Protein AF-A0A508ZXP5-F1 (afdb_monomer_lite)

Organism: Klebsiella pneumoniae (NCBI:txid573)

Sequence (238 aa):
MAPKVAVKFSDVKYKKIYLEEIWFLAESIIRRVKQLDEVANTPENGFLIFSMPEITDLILGILSSSANIKKLTNPGRQAKGESAGAFQFRVDRCDFIKNSFPEIDFSGIMDTKLRNTLEHFDEYLDDFMTTVAKGDFPHAYPMTAFNVGLSDRDVFTPHIYPIRMYESKTKTFYNFDNIVSIESIYEVALAIDRKLKDEKLKSIQQKRLLNPNAPTKSMEDSGCAGGLIIPRTLLCDN

Radius of gyration: 22.21 Å; chains: 1; bounding box: 40×57×64 Å

pLDDT: mean 82.09, std 17.87, range [32.97, 97.94]

Foldseek 3Di:
DPPPPQDALVNFLPLCVLLVLLLVLLVLLQVLVVVLCVQQPQDPDDKDKDQDVSNVVSVVSNLVSLVVNCQQQPLPDQDDVHDPSNSNNSVVRNVVNCVLQVPFDSPQRDDPVVVVCVVPVVVVVVVVVVCVVVVNPDPLAPAEDDSMEMCAQVNDVVGHQYCWYAHNVQRWTDNGPDIHRSVSSNVNSVSSNVSVVVVCVPPFPDPDPPDPPDDDDDDPDDDDPGDDDDPVCSGDPD

Structure (mmCIF, N/CA/C/O backbone):
data_AF-A0A508ZXP5-F1
#
_entry.id   AF-A0A508ZXP5-F1
#
loop_
_atom_site.group_PDB
_atom_site.id
_atom_site.type_symbol
_atom_site.label_atom_id
_atom_site.label_alt_id
_atom_site.label_comp_id
_atom_site.label_asym_id
_atom_site.label_entity_id
_atom_site.label_seq_id
_atom_site.pdbx_PDB_ins_code
_atom_site.Cartn_x
_atom_site.Cartn_y
_atom_site.Cartn_z
_atom_site.occupancy
_atom_site.B_iso_or_equiv
_atom_site.auth_seq_id
_atom_site.auth_comp_id
_atom_site.auth_asym_id
_atom_site.auth_atom_id
_atom_site.pdbx_PDB_model_num
ATOM 1 N N . MET A 1 1 ? 10.299 -19.374 -38.386 1.00 40.34 1 MET A N 1
ATOM 2 C CA . MET A 1 1 ? 9.992 -18.194 -37.546 1.00 40.34 1 MET A CA 1
ATOM 3 C C . MET A 1 1 ? 11.311 -17.552 -37.159 1.00 40.34 1 MET A C 1
ATOM 5 O O . MET A 1 1 ? 12.144 -18.254 -36.603 1.00 40.34 1 MET A O 1
ATOM 9 N N . ALA A 1 2 ? 11.542 -16.282 -37.502 1.00 39.72 2 ALA A N 1
ATOM 10 C CA . ALA A 1 2 ? 12.737 -15.577 -37.039 1.00 39.72 2 ALA A CA 1
ATOM 11 C C . ALA A 1 2 ? 12.709 -15.492 -35.499 1.00 39.72 2 ALA A C 1
ATOM 13 O O . ALA A 1 2 ? 11.633 -15.237 -34.944 1.00 39.72 2 ALA A O 1
ATOM 14 N N . PRO A 1 3 ? 13.830 -15.732 -34.797 1.00 45.59 3 PRO A N 1
ATOM 15 C CA . PRO A 1 3 ? 13.872 -15.571 -33.352 1.00 45.59 3 PRO A CA 1
ATOM 16 C C . PRO A 1 3 ? 13.525 -14.115 -33.026 1.00 45.59 3 PRO A C 1
ATOM 18 O O . PRO A 1 3 ? 14.181 -13.194 -33.510 1.00 45.59 3 PRO A O 1
ATOM 21 N N . LYS A 1 4 ? 12.458 -13.895 -32.246 1.00 59.50 4 LYS A N 1
ATOM 22 C CA . LYS A 1 4 ? 12.147 -12.567 -31.706 1.00 59.50 4 LYS A CA 1
ATOM 23 C C . LYS A 1 4 ? 13.352 -12.136 -30.873 1.00 59.50 4 LYS A C 1
ATOM 25 O O . LYS A 1 4 ? 13.611 -12.731 -29.830 1.00 59.50 4 LYS A O 1
ATOM 30 N N . VAL A 1 5 ? 14.104 -11.153 -31.364 1.00 62.72 5 VAL A N 1
ATOM 31 C CA . VAL A 1 5 ? 15.239 -10.571 -30.644 1.00 62.72 5 VAL A CA 1
ATOM 32 C C . VAL A 1 5 ? 14.728 -10.083 -29.290 1.00 62.72 5 VAL A C 1
ATOM 34 O O . VAL A 1 5 ? 13.748 -9.340 -29.223 1.00 62.72 5 VAL A O 1
ATOM 37 N N . ALA A 1 6 ? 15.349 -10.550 -28.208 1.00 70.06 6 ALA A N 1
ATOM 38 C CA . ALA A 1 6 ? 15.007 -10.104 -26.867 1.00 70.06 6 ALA A CA 1
ATOM 39 C C . ALA A 1 6 ? 15.439 -8.639 -26.706 1.00 70.06 6 ALA A C 1
ATOM 41 O O . ALA A 1 6 ? 16.625 -8.332 -26.801 1.00 70.06 6 ALA A O 1
ATOM 42 N N . VAL A 1 7 ? 14.471 -7.746 -26.490 1.00 79.62 7 VAL A N 1
ATOM 43 C CA . VAL A 1 7 ? 14.717 -6.321 -26.229 1.00 79.62 7 VAL A CA 1
ATOM 44 C C . VAL A 1 7 ? 15.347 -6.179 -24.847 1.00 79.62 7 VAL A C 1
ATOM 46 O O . VAL A 1 7 ? 14.782 -6.676 -23.871 1.00 79.62 7 VAL A O 1
ATOM 49 N N . LYS A 1 8 ? 16.493 -5.499 -24.746 1.00 84.56 8 LYS A N 1
ATOM 50 C CA . LYS A 1 8 ? 17.111 -5.194 -23.451 1.00 84.56 8 LYS A CA 1
ATOM 51 C C . LYS A 1 8 ? 16.584 -3.869 -22.925 1.00 84.56 8 LYS A C 1
ATOM 53 O O . LYS A 1 8 ? 16.305 -2.944 -23.688 1.00 84.56 8 LYS A O 1
ATOM 58 N N . PHE A 1 9 ? 16.511 -3.730 -21.605 1.00 86.88 9 PHE A N 1
ATOM 59 C CA . PHE A 1 9 ? 16.121 -2.458 -21.002 1.00 86.88 9 PHE A CA 1
ATOM 60 C C . PHE A 1 9 ? 17.119 -1.338 -21.329 1.00 86.88 9 PHE A C 1
ATOM 62 O O . PHE A 1 9 ? 16.734 -0.174 -21.421 1.00 86.88 9 PHE A O 1
ATOM 69 N N . SER A 1 10 ? 18.398 -1.672 -21.557 1.00 83.12 10 SER A N 1
ATOM 70 C CA . SER A 1 10 ? 19.425 -0.738 -22.043 1.00 83.12 10 SER A CA 1
ATOM 71 C C . SER A 1 10 ? 18.982 0.037 -23.284 1.00 83.12 10 SER A C 1
ATOM 73 O O . SER A 1 10 ? 19.280 1.227 -23.370 1.00 83.12 10 SER A O 1
ATOM 75 N N . ASP A 1 11 ? 18.214 -0.611 -24.158 1.00 82.81 11 ASP A N 1
ATOM 76 C CA . ASP A 1 11 ? 17.876 -0.142 -25.502 1.00 82.81 11 ASP A CA 1
ATOM 77 C C . ASP A 1 11 ? 16.648 0.786 -25.499 1.00 82.81 11 ASP A C 1
ATOM 79 O O . ASP A 1 11 ? 16.344 1.454 -26.487 1.00 82.81 11 ASP A O 1
ATOM 83 N N . VAL A 1 12 ? 15.937 0.866 -24.369 1.00 82.88 12 VAL A N 1
ATOM 84 C CA . VAL A 1 12 ? 14.782 1.751 -24.197 1.00 82.88 12 VAL A CA 1
ATOM 85 C C . VAL A 1 12 ? 15.260 3.203 -24.173 1.00 82.88 12 VAL A C 1
ATOM 87 O O . VAL A 1 12 ? 15.940 3.622 -23.241 1.00 82.88 12 VAL A O 1
ATOM 90 N N . LYS A 1 13 ? 14.871 4.013 -25.162 1.00 78.56 13 LYS A N 1
ATOM 91 C CA . LYS A 1 13 ? 15.257 5.436 -25.223 1.00 78.56 13 LYS A CA 1
ATOM 92 C C . LYS A 1 13 ? 14.633 6.263 -24.092 1.00 78.56 13 LYS A C 1
ATOM 94 O O . LYS A 1 13 ? 15.302 7.095 -23.486 1.00 78.56 13 LYS A O 1
ATOM 99 N N . TYR A 1 14 ? 13.365 6.004 -23.761 1.00 81.12 14 TYR A N 1
ATOM 100 C CA . TYR A 1 14 ? 12.584 6.843 -22.842 1.00 81.12 14 TYR A CA 1
ATOM 101 C C . TYR A 1 14 ? 12.337 6.215 -21.458 1.00 81.12 14 TYR A C 1
ATOM 103 O O . TYR A 1 14 ? 11.218 6.197 -20.953 1.00 81.12 14 TYR A O 1
ATOM 111 N N . LYS A 1 15 ? 13.393 5.718 -20.798 1.00 83.94 15 LYS A N 1
ATOM 112 C CA . LYS A 1 15 ? 13.305 5.052 -19.473 1.00 83.94 15 LYS A CA 1
ATOM 113 C C . LYS A 1 15 ? 12.735 5.942 -18.370 1.00 83.94 15 LYS A C 1
ATOM 115 O O . LYS A 1 15 ? 12.141 5.437 -17.422 1.00 83.94 15 LYS A O 1
ATOM 120 N N . LYS A 1 16 ? 12.877 7.266 -18.507 1.00 82.69 16 LYS A N 1
ATOM 121 C CA . LYS A 1 16 ? 12.362 8.249 -17.541 1.00 82.69 16 LYS A CA 1
ATOM 122 C C . LYS A 1 16 ? 10.848 8.158 -17.332 1.00 82.69 16 LYS A C 1
ATOM 124 O O . LYS A 1 16 ? 10.384 8.564 -16.275 1.00 82.69 16 LYS A O 1
ATOM 129 N N . ILE A 1 17 ? 10.098 7.560 -18.266 1.00 85.25 17 ILE A N 1
ATOM 130 C CA . ILE A 1 17 ? 8.660 7.305 -18.087 1.00 85.25 17 ILE A CA 1
ATOM 131 C C . ILE A 1 17 ? 8.363 6.492 -16.816 1.00 85.25 17 ILE A C 1
ATOM 133 O O . ILE A 1 17 ? 7.354 6.728 -16.164 1.00 85.25 17 ILE A O 1
ATOM 137 N N . TYR A 1 18 ? 9.263 5.588 -16.413 1.00 90.06 18 TYR A N 1
ATOM 138 C CA . TYR A 1 18 ? 9.094 4.809 -15.186 1.00 90.06 18 TYR A CA 1
ATOM 139 C C . TYR A 1 18 ? 9.279 5.648 -13.917 1.00 90.06 18 TYR A C 1
ATOM 141 O O . TYR A 1 18 ? 8.641 5.364 -12.909 1.00 90.06 18 TYR A O 1
ATOM 149 N N . LEU A 1 19 ? 10.125 6.683 -13.960 1.00 89.69 19 LEU A N 1
ATOM 150 C CA . LEU A 1 19 ? 10.295 7.613 -12.838 1.00 89.69 19 LEU A CA 1
ATOM 151 C C . LEU A 1 19 ? 9.083 8.542 -12.715 1.00 89.69 19 LEU A C 1
ATOM 153 O O . LEU A 1 19 ? 8.620 8.800 -11.609 1.00 89.69 19 LEU A O 1
ATOM 157 N N . GLU A 1 20 ? 8.531 8.985 -13.849 1.00 86.12 20 GLU A N 1
ATOM 158 C CA . GLU A 1 20 ? 7.279 9.750 -13.881 1.00 86.12 20 GLU A CA 1
ATOM 159 C C . GLU A 1 20 ? 6.107 8.945 -13.318 1.00 86.12 20 GLU A C 1
ATOM 161 O O . GLU A 1 20 ? 5.375 9.448 -12.473 1.00 86.12 20 GLU A O 1
ATOM 166 N N . GLU A 1 21 ? 5.958 7.682 -13.723 1.00 91.50 21 GLU A N 1
ATOM 167 C CA . GLU A 1 21 ? 4.909 6.802 -13.197 1.00 91.50 21 GLU A CA 1
ATOM 168 C C . GLU A 1 21 ? 5.011 6.640 -11.675 1.00 91.50 21 GLU A C 1
ATOM 170 O O . GLU A 1 21 ? 4.028 6.798 -10.954 1.00 91.50 21 GLU A O 1
ATOM 175 N N . ILE A 1 22 ? 6.217 6.388 -11.159 1.00 92.31 22 ILE A N 1
ATOM 176 C CA . ILE A 1 22 ? 6.442 6.275 -9.713 1.00 92.31 22 ILE A CA 1
ATOM 177 C C . ILE A 1 22 ? 6.085 7.572 -8.990 1.00 92.31 22 ILE A C 1
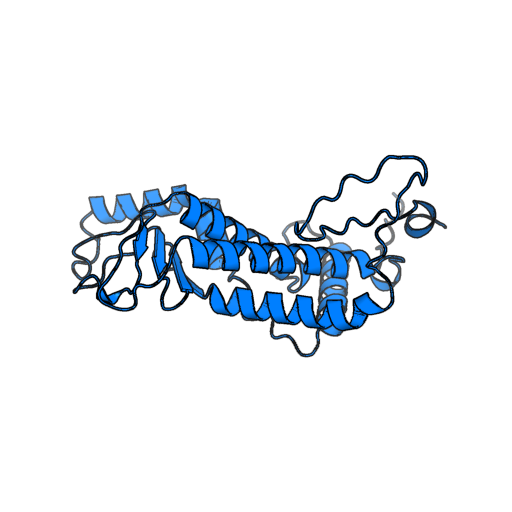ATOM 179 O O . ILE A 1 22 ? 5.483 7.525 -7.917 1.00 92.31 22 ILE A O 1
ATOM 183 N N . TRP A 1 23 ? 6.409 8.720 -9.582 1.00 91.75 23 TRP A N 1
ATOM 184 C CA . TRP A 1 23 ? 6.023 10.011 -9.032 1.00 91.75 23 TRP A CA 1
ATOM 185 C C . TRP A 1 23 ? 4.507 10.192 -8.967 1.00 91.75 23 TRP A C 1
ATOM 187 O O . TRP A 1 23 ? 4.008 10.606 -7.926 1.00 91.75 23 TRP A O 1
ATOM 197 N N . PHE A 1 24 ? 3.763 9.851 -10.026 1.00 91.12 24 PHE A N 1
ATOM 198 C CA . PHE A 1 24 ? 2.296 9.933 -10.010 1.00 91.12 24 PHE A CA 1
ATOM 199 C C . PHE A 1 24 ? 1.682 9.065 -8.916 1.00 91.12 24 PHE A C 1
ATOM 201 O O . PHE A 1 24 ? 0.763 9.495 -8.215 1.00 91.12 24 PHE A O 1
ATOM 208 N N . LEU A 1 25 ? 2.204 7.852 -8.741 1.00 94.69 25 LEU A N 1
ATOM 209 C CA . LEU A 1 25 ? 1.749 6.946 -7.692 1.00 94.69 25 LEU A CA 1
ATOM 210 C C . LEU A 1 25 ? 2.056 7.513 -6.297 1.00 94.69 25 LEU A C 1
ATOM 212 O O . LEU A 1 25 ? 1.180 7.498 -5.430 1.00 94.69 25 LEU A O 1
ATOM 216 N N . ALA A 1 26 ? 3.256 8.063 -6.090 1.00 94.38 26 ALA A N 1
ATOM 217 C CA . ALA A 1 26 ? 3.649 8.707 -4.837 1.00 94.38 26 ALA A CA 1
ATOM 218 C C . ALA A 1 26 ? 2.802 9.957 -4.537 1.00 94.38 26 ALA A C 1
ATOM 220 O O . ALA A 1 26 ? 2.292 10.110 -3.429 1.00 94.38 26 ALA A O 1
ATOM 221 N N . GLU A 1 27 ? 2.570 10.815 -5.530 1.00 93.69 27 GLU A N 1
ATOM 222 C CA . GLU A 1 27 ? 1.723 12.003 -5.403 1.00 93.69 27 GLU A CA 1
ATOM 223 C C . GLU A 1 27 ? 0.277 11.617 -5.059 1.00 93.69 27 GLU A C 1
ATOM 225 O O . GLU A 1 27 ? -0.337 12.213 -4.171 1.00 93.69 27 GLU A O 1
ATOM 230 N N . SER A 1 28 ? -0.250 10.555 -5.681 1.00 95.31 28 SER A N 1
ATOM 231 C CA . SER A 1 28 ? -1.561 10.013 -5.325 1.00 95.31 28 SER A CA 1
ATOM 232 C C . SER A 1 28 ? -1.621 9.516 -3.879 1.00 95.31 28 SER A C 1
ATOM 234 O O . SER A 1 28 ? -2.656 9.713 -3.244 1.00 95.31 28 SER A O 1
ATOM 236 N N . ILE A 1 29 ? -0.575 8.858 -3.368 1.00 96.62 29 ILE A N 1
ATOM 237 C CA . ILE A 1 29 ? -0.507 8.431 -1.960 1.00 96.62 29 ILE A CA 1
ATOM 238 C C . ILE A 1 29 ? -0.530 9.663 -1.057 1.00 96.62 29 ILE A C 1
ATOM 240 O O . ILE A 1 29 ? -1.380 9.750 -0.176 1.00 96.62 29 ILE A O 1
ATOM 244 N N . ILE A 1 30 ? 0.341 10.642 -1.319 1.00 96.88 30 ILE A N 1
ATOM 245 C CA . ILE A 1 30 ? 0.465 11.862 -0.513 1.00 96.88 30 ILE A CA 1
ATOM 246 C C . ILE A 1 30 ? -0.876 12.589 -0.400 1.00 96.88 30 ILE A C 1
ATOM 248 O O . ILE A 1 30 ? -1.285 12.955 0.699 1.00 96.88 30 ILE A O 1
ATOM 252 N N . ARG A 1 31 ? -1.578 12.794 -1.522 1.00 96.88 31 ARG A N 1
ATOM 253 C CA . ARG A 1 31 ? -2.883 13.473 -1.511 1.00 96.88 31 ARG A CA 1
ATOM 254 C C . ARG A 1 31 ? -3.923 12.705 -0.700 1.00 96.88 31 ARG A C 1
ATOM 256 O O . ARG A 1 31 ? -4.628 13.313 0.095 1.00 96.88 31 ARG A O 1
ATOM 263 N N . ARG A 1 32 ? -4.000 11.383 -0.874 1.00 97.94 32 ARG A N 1
ATOM 264 C CA . ARG A 1 32 ? -4.995 10.552 -0.181 1.00 97.94 32 ARG A CA 1
ATOM 265 C C . ARG A 1 32 ? -4.728 10.437 1.314 1.00 97.94 32 ARG A C 1
ATOM 267 O O . ARG A 1 32 ? -5.683 10.418 2.072 1.00 97.94 32 ARG A O 1
ATOM 274 N N . VAL A 1 33 ? -3.464 10.392 1.741 1.00 96.62 33 VAL A N 1
ATOM 275 C CA . VAL A 1 33 ? -3.114 10.398 3.172 1.00 96.62 33 VAL A CA 1
ATOM 276 C C . VAL A 1 33 ? -3.521 11.721 3.817 1.00 96.62 33 VAL A C 1
ATOM 278 O O . VAL A 1 33 ? -4.115 11.708 4.885 1.00 96.62 33 VAL A O 1
ATOM 281 N N . LYS A 1 34 ? -3.294 12.856 3.145 1.00 96.12 34 LYS A N 1
ATOM 282 C CA . LYS A 1 34 ? -3.761 14.160 3.643 1.00 96.12 34 LYS A CA 1
ATOM 283 C C . LYS A 1 34 ? -5.283 14.222 3.775 1.00 96.12 34 LYS A C 1
ATOM 285 O O . LYS A 1 34 ? -5.780 14.648 4.805 1.00 96.12 34 LYS A O 1
ATOM 290 N N . GLN A 1 35 ? -6.010 13.736 2.769 1.00 96.06 35 GLN A N 1
ATOM 291 C CA . GLN A 1 35 ? -7.473 13.630 2.835 1.00 96.06 35 GLN A CA 1
ATOM 292 C C . GLN A 1 35 ? -7.928 12.683 3.952 1.00 96.06 35 GLN A C 1
ATOM 294 O O . GLN A 1 35 ? -8.898 12.966 4.643 1.00 96.06 35 GLN A O 1
ATOM 299 N N . LEU A 1 36 ? -7.213 11.573 4.159 1.00 95.06 36 LEU A N 1
ATOM 300 C CA . LEU A 1 36 ? -7.501 10.624 5.232 1.00 95.06 36 LEU A CA 1
ATOM 301 C C . LEU A 1 36 ? -7.349 11.283 6.607 1.00 95.06 36 LEU A C 1
ATOM 303 O O . LEU A 1 36 ? -8.204 11.081 7.461 1.00 95.06 36 LEU A O 1
ATOM 307 N N . ASP A 1 37 ? -6.316 12.104 6.794 1.00 93.38 37 ASP A N 1
ATOM 308 C CA . ASP A 1 37 ? -6.088 12.852 8.035 1.00 93.38 37 ASP A CA 1
ATOM 309 C C . ASP A 1 37 ? -7.192 13.885 8.310 1.00 93.38 37 ASP A C 1
ATOM 311 O O . ASP A 1 37 ? -7.547 14.114 9.466 1.00 93.38 37 ASP A O 1
ATOM 315 N N . GLU A 1 38 ? -7.769 14.480 7.262 1.00 92.44 38 GLU A N 1
ATOM 316 C CA . GLU A 1 38 ? -8.892 15.419 7.380 1.00 92.44 38 GLU A CA 1
ATOM 317 C C . GLU A 1 38 ? -10.178 14.721 7.850 1.00 92.44 38 GLU A C 1
ATOM 319 O O . GLU A 1 38 ? -10.901 15.258 8.692 1.00 92.44 38 GLU A O 1
ATOM 324 N N . VAL A 1 39 ? -10.465 13.518 7.337 1.00 92.19 39 VAL A N 1
ATOM 325 C CA . VAL A 1 39 ? -11.710 12.792 7.653 1.00 92.19 39 VAL A CA 1
ATOM 326 C C . VAL A 1 39 ? -11.596 11.891 8.888 1.00 92.19 39 VAL A C 1
ATOM 328 O O . VAL A 1 39 ? -12.590 11.653 9.568 1.00 92.19 39 VAL A O 1
ATOM 331 N N . ALA A 1 40 ? -10.405 11.395 9.222 1.00 90.94 40 ALA A N 1
ATOM 332 C CA . ALA A 1 40 ? -10.160 10.501 10.356 1.00 90.94 40 ALA A CA 1
ATOM 333 C C . ALA A 1 40 ? -9.369 11.205 11.470 1.00 90.94 40 ALA A C 1
ATOM 335 O O . ALA A 1 40 ? -8.353 10.699 11.950 1.00 90.94 40 ALA A O 1
ATOM 336 N N . ASN A 1 41 ? -9.817 12.398 11.866 1.00 82.62 41 ASN A N 1
ATOM 337 C CA . ASN A 1 41 ? -9.101 13.208 12.845 1.00 82.62 41 ASN A CA 1
ATOM 338 C C . ASN A 1 41 ? -9.046 12.529 14.226 1.00 82.62 41 ASN A C 1
ATOM 340 O O . ASN A 1 41 ? -10.053 12.041 14.739 1.00 82.62 41 ASN A O 1
ATOM 344 N N . THR A 1 42 ? -7.878 12.551 14.863 1.00 83.19 42 THR A N 1
ATOM 345 C CA . THR A 1 42 ? -7.706 12.017 16.220 1.00 83.19 42 THR A CA 1
ATOM 346 C C . THR A 1 42 ? -8.111 13.100 17.223 1.00 83.19 42 THR A C 1
ATOM 348 O O . THR A 1 42 ? -7.561 14.200 17.164 1.00 83.19 42 THR A O 1
ATOM 351 N N . PRO A 1 43 ? -9.069 12.847 18.133 1.00 84.50 43 PRO A N 1
ATOM 352 C CA . PRO A 1 43 ? -9.485 13.858 19.096 1.00 84.50 43 PRO A CA 1
ATOM 353 C C . PRO A 1 43 ? -8.349 14.141 20.091 1.00 84.50 43 PRO A C 1
ATOM 355 O O . PRO A 1 43 ? -7.612 13.234 20.473 1.00 84.50 43 PRO A O 1
ATOM 358 N N . GLU A 1 44 ? -8.238 15.383 20.567 1.00 84.56 44 GLU A N 1
ATOM 359 C CA . GLU A 1 44 ? -7.281 15.724 21.634 1.00 84.56 44 GLU A CA 1
ATOM 360 C C . GLU A 1 44 ? -7.594 14.989 22.947 1.00 84.56 44 GLU A C 1
ATOM 362 O O . GLU A 1 44 ? -6.691 14.681 23.719 1.00 84.56 44 GLU A O 1
ATOM 367 N N . ASN A 1 45 ? -8.877 14.704 23.200 1.00 82.62 45 ASN A N 1
ATOM 368 C CA . ASN A 1 45 ? -9.352 14.001 24.386 1.00 82.62 45 ASN A CA 1
ATOM 369 C C . ASN A 1 45 ? -10.427 12.970 24.022 1.00 82.62 45 ASN A C 1
ATOM 371 O O . ASN A 1 45 ? -11.339 13.258 23.246 1.00 82.62 45 ASN A O 1
ATOM 375 N N . GLY A 1 46 ? -10.367 11.802 24.662 1.00 86.88 46 GLY A N 1
ATOM 376 C CA . GLY A 1 46 ? -11.324 10.716 24.457 1.00 86.88 46 GLY A CA 1
ATOM 377 C C . GLY A 1 46 ? -11.036 9.887 23.206 1.00 86.88 46 GLY A C 1
ATOM 378 O O . GLY A 1 46 ? -9.912 9.845 22.712 1.00 86.88 46 GLY A O 1
ATOM 379 N N . PHE A 1 47 ? -12.066 9.202 22.716 1.00 90.69 47 PHE A N 1
ATOM 380 C CA . PHE A 1 47 ? -11.968 8.273 21.597 1.00 90.69 47 PHE A CA 1
ATOM 381 C C . PHE A 1 47 ? -13.055 8.546 20.557 1.00 90.69 47 PHE A C 1
ATOM 383 O O . PHE A 1 47 ? -14.162 8.956 20.909 1.00 90.69 47 PHE A O 1
ATOM 390 N N . LEU A 1 48 ? -12.756 8.279 19.286 1.00 90.38 48 LEU A N 1
ATOM 391 C CA . LEU A 1 48 ? -13.709 8.359 18.182 1.00 90.38 48 LEU A CA 1
ATOM 392 C C . LEU A 1 48 ? -13.813 7.028 17.444 1.00 90.38 48 LEU A C 1
ATOM 394 O O . LEU A 1 48 ? -12.839 6.289 17.293 1.00 90.38 48 LEU A O 1
ATOM 398 N N . ILE A 1 49 ? -15.023 6.768 16.957 1.00 91.44 49 ILE A N 1
ATOM 399 C CA . ILE A 1 49 ? -15.338 5.687 16.032 1.00 91.44 49 ILE A CA 1
ATOM 400 C C . ILE A 1 49 ? -15.884 6.342 14.767 1.00 91.44 49 ILE A C 1
ATOM 402 O O . ILE A 1 49 ? -16.813 7.147 14.826 1.00 91.44 49 ILE A O 1
ATOM 406 N N . PHE A 1 50 ? -15.316 5.983 13.625 1.00 88.31 50 PHE A N 1
ATOM 407 C CA . PHE A 1 50 ? -15.695 6.486 12.314 1.00 88.31 50 PHE A CA 1
ATOM 408 C C . PHE A 1 50 ? -16.343 5.354 11.520 1.00 88.31 50 PHE A C 1
ATOM 410 O O . PHE A 1 50 ? -15.792 4.263 11.426 1.00 88.31 50 PHE A O 1
ATOM 417 N N . SER A 1 51 ? -17.488 5.600 10.893 1.00 87.56 51 SER A N 1
ATOM 418 C CA . SER A 1 51 ? -18.068 4.668 9.919 1.00 87.56 51 SER A CA 1
ATOM 419 C C . SER A 1 51 ? -18.374 5.439 8.646 1.00 87.56 51 SER A C 1
ATOM 421 O O . SER A 1 51 ? -19.509 5.810 8.363 1.00 87.56 51 SER A O 1
ATOM 423 N N . MET A 1 52 ? -17.305 5.780 7.926 1.00 89.50 52 MET A N 1
ATOM 424 C CA . MET A 1 52 ? -17.372 6.570 6.703 1.00 89.50 52 MET A CA 1
ATOM 425 C C . MET A 1 52 ? -16.787 5.755 5.549 1.00 89.50 52 MET A C 1
ATOM 427 O O . MET A 1 52 ? -15.612 5.386 5.618 1.00 89.50 52 MET A O 1
ATOM 431 N N . PRO A 1 53 ? -17.563 5.484 4.482 1.00 90.50 53 PRO A N 1
ATOM 432 C CA . PRO A 1 53 ? -17.065 4.768 3.306 1.00 90.50 53 PRO A CA 1
ATOM 433 C C . PRO A 1 53 ? -15.810 5.413 2.707 1.00 90.50 53 PRO A C 1
ATOM 435 O O . PRO A 1 53 ? -14.878 4.710 2.326 1.00 90.50 53 PRO A O 1
ATOM 438 N N . GLU A 1 54 ? -15.742 6.746 2.741 1.00 93.38 54 GLU A N 1
ATOM 439 C CA . GLU A 1 54 ? -14.613 7.534 2.243 1.00 93.38 54 GLU A CA 1
ATOM 440 C C . GLU A 1 54 ? -13.267 7.138 2.870 1.00 93.38 54 GLU A C 1
ATOM 442 O O . GLU A 1 54 ? -12.270 7.054 2.159 1.00 93.38 54 GLU A O 1
ATOM 447 N N . ILE A 1 55 ? -13.226 6.803 4.168 1.00 92.25 55 ILE A N 1
ATOM 448 C CA . ILE A 1 55 ? -12.001 6.311 4.826 1.00 92.25 55 ILE A CA 1
ATOM 449 C C . ILE A 1 55 ? -11.509 5.035 4.138 1.00 92.25 55 ILE A C 1
ATOM 451 O O . ILE A 1 55 ? -10.323 4.898 3.835 1.00 92.25 55 ILE A O 1
ATOM 455 N N . THR A 1 56 ? -12.426 4.106 3.862 1.00 90.94 56 THR A N 1
ATOM 456 C CA . THR A 1 56 ? -12.086 2.839 3.206 1.00 90.94 56 THR A CA 1
ATOM 457 C C . THR A 1 56 ? -11.621 3.090 1.774 1.00 90.94 56 THR A C 1
ATOM 459 O O . THR A 1 56 ? -10.584 2.561 1.378 1.00 90.94 56 THR A O 1
ATOM 462 N N . ASP A 1 57 ? -12.309 3.947 1.020 1.00 93.38 57 ASP A N 1
ATOM 463 C CA . ASP A 1 57 ? -11.936 4.283 -0.360 1.00 93.38 57 ASP A CA 1
ATOM 464 C C . ASP A 1 57 ? -10.555 4.952 -0.450 1.00 93.38 57 ASP A C 1
ATOM 466 O O . ASP A 1 57 ? -9.742 4.616 -1.321 1.00 93.38 57 ASP A O 1
ATOM 470 N N . LEU A 1 58 ? -10.252 5.875 0.468 1.00 95.94 58 LEU A N 1
ATOM 471 C CA . LEU A 1 58 ? -8.947 6.528 0.558 1.00 95.94 58 LEU A CA 1
ATOM 472 C C . LEU A 1 58 ? -7.840 5.513 0.839 1.00 95.94 58 LEU A C 1
ATOM 474 O O . LEU A 1 58 ? -6.833 5.498 0.124 1.00 95.94 58 LEU A O 1
ATOM 478 N N . ILE A 1 59 ? -8.045 4.633 1.822 1.00 94.12 59 ILE A N 1
ATOM 479 C CA . ILE A 1 59 ? -7.085 3.587 2.182 1.00 94.12 59 ILE A CA 1
ATOM 480 C C . ILE A 1 59 ? -6.870 2.621 1.020 1.00 94.12 59 ILE A C 1
ATOM 482 O O . ILE A 1 59 ? -5.727 2.386 0.634 1.00 94.12 59 ILE A O 1
ATOM 486 N N . LEU A 1 60 ? -7.933 2.105 0.399 1.00 92.31 60 LEU A N 1
ATOM 487 C CA . LEU A 1 60 ? -7.807 1.209 -0.753 1.00 92.31 60 LEU A CA 1
ATOM 488 C C . LEU A 1 60 ? -7.063 1.882 -1.915 1.00 92.31 60 LEU A C 1
ATOM 490 O O . LEU A 1 60 ? -6.226 1.251 -2.563 1.00 92.31 60 LEU A O 1
ATOM 494 N N . GLY A 1 61 ? -7.294 3.179 -2.138 1.00 94.25 61 GLY A N 1
ATOM 495 C CA . GLY A 1 61 ? -6.536 3.975 -3.099 1.00 94.25 61 GLY A CA 1
ATOM 496 C C . GLY A 1 61 ? -5.043 4.080 -2.759 1.00 94.25 61 GLY A C 1
ATOM 497 O O . GLY A 1 61 ? -4.204 3.915 -3.646 1.00 94.25 61 GLY A O 1
ATOM 498 N N . ILE A 1 62 ? -4.697 4.313 -1.488 1.00 95.69 62 ILE A N 1
ATOM 499 C CA . ILE A 1 62 ? -3.303 4.345 -1.006 1.00 95.69 62 ILE A CA 1
ATOM 500 C C . ILE A 1 62 ? -2.629 2.988 -1.228 1.00 95.69 62 ILE A C 1
ATOM 502 O O . ILE A 1 62 ? -1.533 2.917 -1.790 1.00 95.69 62 ILE A O 1
ATOM 506 N N . LEU A 1 63 ? -3.298 1.907 -0.829 1.00 93.56 63 LEU A N 1
ATOM 507 C CA . LEU A 1 63 ? -2.788 0.542 -0.931 1.00 93.56 63 LEU A CA 1
ATOM 508 C C . LEU A 1 63 ? -2.612 0.112 -2.391 1.00 93.56 63 LEU A C 1
ATOM 510 O O . LEU A 1 63 ? -1.582 -0.462 -2.737 1.00 93.56 63 LEU A O 1
ATOM 514 N N . SER A 1 64 ? -3.546 0.475 -3.271 1.00 92.62 64 SER A N 1
ATOM 515 C CA . SER A 1 64 ? -3.442 0.244 -4.717 1.00 92.62 64 SER A CA 1
ATOM 516 C C . SER A 1 64 ? -2.211 0.927 -5.329 1.00 92.62 64 SER A C 1
ATOM 518 O O . SER A 1 64 ? -1.389 0.269 -5.979 1.00 92.62 64 SER A O 1
ATOM 520 N N . SER A 1 65 ? -2.016 2.224 -5.062 1.00 94.62 65 SER A N 1
ATOM 521 C CA . SER A 1 65 ? -0.838 2.960 -5.539 1.00 94.62 65 SER A CA 1
ATOM 522 C C . SER A 1 65 ? 0.465 2.383 -4.980 1.00 94.62 65 SER A C 1
ATOM 524 O O . SER A 1 65 ? 1.419 2.176 -5.731 1.00 94.62 65 SER A O 1
ATOM 526 N N . SER A 1 66 ? 0.484 2.028 -3.692 1.00 94.38 66 SER A N 1
ATOM 527 C CA . SER A 1 66 ? 1.611 1.357 -3.032 1.00 94.38 66 SER A CA 1
ATOM 528 C C . SER A 1 66 ? 1.956 0.028 -3.725 1.00 94.38 66 SER A C 1
ATOM 530 O O . SER A 1 66 ? 3.105 -0.207 -4.106 1.00 94.38 66 SER A O 1
ATOM 532 N N . ALA A 1 67 ? 0.954 -0.806 -4.029 1.00 91.06 67 ALA A N 1
ATOM 533 C CA . ALA A 1 67 ? 1.135 -2.055 -4.774 1.00 91.06 67 ALA A CA 1
ATOM 534 C C . ALA A 1 67 ? 1.808 -1.833 -6.132 1.00 91.06 67 ALA A C 1
ATOM 536 O O . ALA A 1 67 ? 2.663 -2.617 -6.552 1.00 91.06 67 ALA A O 1
ATOM 537 N N . ASN A 1 68 ? 1.401 -0.782 -6.841 1.00 92.44 68 ASN A N 1
ATOM 538 C CA . ASN A 1 68 ? 1.931 -0.474 -8.161 1.00 92.44 68 ASN A CA 1
ATOM 539 C C . ASN A 1 68 ? 3.380 0.017 -8.090 1.00 92.44 68 ASN A C 1
ATOM 541 O O . ASN A 1 68 ? 4.196 -0.448 -8.888 1.00 92.44 68 ASN A O 1
ATOM 545 N N . ILE A 1 69 ? 3.748 0.823 -7.085 1.00 94.00 69 ILE A N 1
ATOM 546 C CA . ILE A 1 69 ? 5.159 1.168 -6.853 1.00 94.00 69 ILE A CA 1
ATOM 547 C C . ILE A 1 69 ? 5.967 -0.107 -6.578 1.00 94.00 69 ILE A C 1
ATOM 549 O O . ILE A 1 69 ? 7.009 -0.311 -7.201 1.00 94.00 69 ILE A O 1
ATOM 553 N N . LYS A 1 70 ? 5.460 -1.032 -5.747 1.00 91.75 70 LYS A N 1
ATOM 554 C CA . LYS A 1 70 ? 6.138 -2.316 -5.492 1.00 91.75 70 LYS A CA 1
ATOM 555 C C . LYS A 1 70 ? 6.362 -3.130 -6.761 1.00 91.75 70 LYS A C 1
ATOM 557 O O . LYS A 1 70 ? 7.436 -3.693 -6.936 1.00 91.75 70 LYS A O 1
ATOM 562 N N . LYS A 1 71 ? 5.385 -3.196 -7.671 1.00 90.12 71 LYS A N 1
ATOM 563 C CA . LYS A 1 71 ? 5.535 -3.902 -8.962 1.00 90.12 71 LYS A CA 1
ATOM 564 C C . LYS A 1 71 ? 6.623 -3.287 -9.847 1.00 90.12 71 LYS A C 1
ATOM 566 O O . LYS A 1 71 ? 7.190 -3.987 -10.692 1.00 90.12 71 LYS A O 1
ATOM 571 N N . LEU A 1 72 ? 6.882 -1.988 -9.696 1.00 92.88 72 LEU A N 1
ATOM 572 C CA . LEU A 1 72 ? 7.913 -1.262 -10.434 1.00 92.88 72 LEU A CA 1
ATOM 573 C C . LEU A 1 72 ? 9.294 -1.409 -9.787 1.00 92.88 72 LEU A C 1
ATOM 575 O O . LEU A 1 72 ? 10.278 -1.489 -10.517 1.00 92.88 72 LEU A O 1
ATOM 579 N N . THR A 1 73 ? 9.377 -1.531 -8.461 1.00 92.62 73 THR A N 1
ATOM 580 C CA . THR A 1 73 ? 10.642 -1.600 -7.702 1.00 92.62 73 THR A CA 1
ATOM 581 C C . THR A 1 73 ? 11.064 -3.023 -7.323 1.00 92.62 73 THR A C 1
ATOM 583 O O . THR A 1 73 ? 12.226 -3.261 -6.992 1.00 92.62 73 THR A O 1
ATOM 586 N N . ASN A 1 74 ? 10.161 -4.000 -7.392 1.00 90.81 74 ASN A N 1
ATOM 587 C CA . ASN A 1 74 ? 10.431 -5.397 -7.073 1.00 90.81 74 ASN A CA 1
ATOM 588 C C . ASN A 1 74 ? 9.992 -6.308 -8.234 1.00 90.81 74 ASN A C 1
ATOM 590 O O . ASN A 1 74 ? 8.796 -6.394 -8.529 1.00 90.81 74 ASN A O 1
ATOM 594 N N . PRO A 1 75 ? 10.926 -7.023 -8.892 1.00 90.31 75 PRO A N 1
ATOM 595 C CA . PRO A 1 75 ? 10.567 -7.913 -9.989 1.00 90.31 75 PRO A CA 1
ATOM 596 C C . PRO A 1 75 ? 9.803 -9.148 -9.487 1.00 90.31 75 PRO A C 1
ATOM 598 O O . PRO A 1 75 ? 9.009 -9.719 -10.231 1.00 90.31 75 PRO A O 1
ATOM 601 N N . GLY A 1 76 ? 9.963 -9.552 -8.225 1.00 89.00 76 GLY A N 1
ATOM 602 C CA . GLY A 1 76 ? 9.400 -10.800 -7.720 1.00 89.00 76 GLY A CA 1
ATOM 603 C C . GLY A 1 76 ? 9.971 -12.023 -8.447 1.00 89.00 76 GLY A C 1
ATOM 604 O O . GLY A 1 76 ? 11.080 -11.992 -8.976 1.00 89.00 76 GLY A O 1
ATOM 605 N N . ARG A 1 77 ? 9.210 -13.121 -8.468 1.00 91.31 77 ARG A N 1
ATOM 606 C CA . ARG A 1 77 ? 9.581 -14.338 -9.206 1.00 91.31 77 ARG A CA 1
ATOM 607 C C . ARG A 1 77 ? 9.161 -14.223 -10.671 1.00 91.31 77 ARG A C 1
ATOM 609 O O . ARG A 1 77 ? 8.198 -13.521 -10.981 1.00 91.31 77 ARG A O 1
ATOM 616 N N . GLN A 1 78 ? 9.855 -14.944 -11.548 1.00 92.00 78 GLN A N 1
ATOM 617 C CA . GLN A 1 78 ? 9.432 -15.105 -12.936 1.00 92.00 78 GLN A CA 1
ATOM 618 C C . GLN A 1 78 ? 8.036 -15.736 -12.974 1.00 92.00 78 GLN A C 1
ATOM 620 O O . GLN A 1 78 ? 7.798 -16.774 -12.350 1.00 92.00 78 GLN A O 1
ATOM 625 N N . ALA A 1 79 ? 7.103 -15.088 -13.668 1.00 90.06 79 ALA A N 1
ATOM 626 C CA . ALA A 1 79 ? 5.728 -15.559 -13.746 1.00 90.06 79 ALA A CA 1
ATOM 627 C C . ALA A 1 79 ? 5.622 -16.804 -14.641 1.00 90.06 79 ALA A C 1
ATOM 629 O O . ALA A 1 79 ? 6.415 -17.020 -15.562 1.00 90.06 79 ALA A O 1
ATOM 630 N N . LYS A 1 80 ? 4.607 -17.638 -14.396 1.00 91.75 80 LYS A N 1
ATOM 631 C CA . LYS A 1 80 ? 4.348 -18.821 -15.225 1.00 91.75 80 LYS A CA 1
ATOM 632 C C . LYS A 1 80 ? 4.047 -18.381 -16.664 1.00 91.75 80 LYS A C 1
ATOM 634 O O . LYS A 1 80 ? 3.098 -17.642 -16.895 1.00 91.75 80 LYS A O 1
ATOM 639 N N . GLY A 1 81 ? 4.854 -18.841 -17.621 1.00 90.69 81 GLY A N 1
ATOM 640 C CA . GLY A 1 81 ? 4.737 -18.463 -19.036 1.00 90.69 81 GLY A CA 1
ATOM 641 C C . GLY A 1 81 ? 5.455 -17.163 -19.425 1.00 90.69 81 GLY A C 1
ATOM 642 O O . GLY A 1 81 ? 5.447 -16.803 -20.600 1.00 90.69 81 GLY A O 1
ATOM 643 N N . GLU A 1 82 ? 6.109 -16.472 -18.485 1.00 92.06 82 GLU A N 1
ATOM 644 C CA . GLU A 1 82 ? 6.973 -15.325 -18.783 1.00 92.06 82 GLU A CA 1
ATOM 645 C C . GLU A 1 82 ? 8.270 -15.804 -19.450 1.00 92.06 82 GLU A C 1
ATOM 647 O O . GLU A 1 82 ? 8.910 -16.747 -18.981 1.00 92.06 82 GLU A O 1
ATOM 652 N N . SER A 1 83 ? 8.686 -15.159 -20.544 1.00 91.75 83 SER A N 1
ATOM 653 C CA . SER A 1 83 ? 9.972 -15.469 -21.173 1.00 91.75 83 SER A CA 1
ATOM 654 C C . SER A 1 83 ? 11.134 -14.945 -20.324 1.00 91.75 83 SER A C 1
ATOM 656 O O . SER A 1 83 ? 11.011 -13.917 -19.659 1.00 91.75 83 SER A O 1
ATOM 658 N N . ALA A 1 84 ? 12.295 -15.602 -20.394 1.00 91.50 84 ALA A N 1
ATOM 659 C CA . ALA A 1 84 ? 13.487 -15.152 -19.669 1.00 91.50 84 ALA A CA 1
ATOM 660 C C . ALA A 1 84 ? 13.874 -13.700 -20.018 1.00 91.50 84 ALA A C 1
ATOM 662 O O . ALA A 1 84 ? 14.256 -12.935 -19.140 1.00 91.50 84 ALA A O 1
ATOM 663 N N . GLY A 1 85 ? 13.707 -13.293 -21.284 1.00 91.06 85 GLY A N 1
ATOM 664 C CA . GLY A 1 85 ? 13.961 -11.916 -21.718 1.00 91.06 85 GLY A CA 1
ATOM 665 C C . GLY A 1 85 ? 12.985 -10.899 -21.120 1.00 91.06 85 GLY A C 1
ATOM 666 O O . GLY A 1 85 ? 13.408 -9.826 -20.705 1.00 91.06 85 GLY A O 1
ATOM 667 N N . ALA A 1 86 ? 11.694 -11.236 -21.022 1.00 90.75 86 ALA A N 1
ATOM 668 C CA . ALA A 1 86 ? 10.704 -10.366 -20.383 1.00 90.75 86 ALA A CA 1
ATOM 669 C C . ALA A 1 86 ? 10.965 -10.224 -18.876 1.00 90.75 86 ALA A C 1
ATOM 671 O O . ALA A 1 86 ? 10.894 -9.117 -18.341 1.00 90.75 86 ALA A O 1
ATOM 672 N N . PHE A 1 87 ? 11.345 -11.323 -18.218 1.00 93.88 87 PHE A N 1
ATOM 673 C CA . PHE A 1 87 ? 11.729 -11.296 -16.813 1.00 93.88 87 PHE A CA 1
ATOM 674 C C . PHE A 1 87 ? 12.980 -10.439 -16.587 1.00 93.88 87 PHE A C 1
ATOM 676 O O . PHE A 1 87 ? 12.961 -9.558 -15.728 1.00 93.88 87 PHE A O 1
ATOM 683 N N . GLN A 1 88 ? 14.024 -10.619 -17.405 1.00 94.69 88 GLN A N 1
ATOM 684 C CA . GLN A 1 88 ? 15.243 -9.810 -17.323 1.00 94.69 88 GLN A CA 1
ATOM 685 C C . GLN A 1 88 ? 14.953 -8.322 -17.543 1.00 94.69 88 GLN A C 1
ATOM 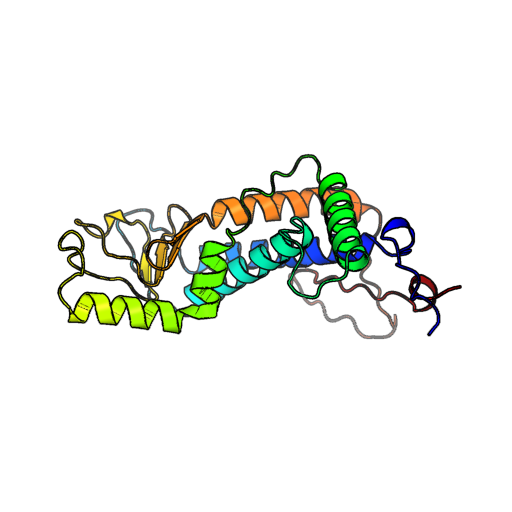687 O O . GLN A 1 88 ? 15.438 -7.488 -16.790 1.00 94.69 88 GLN A O 1
ATOM 692 N N . PHE A 1 89 ? 14.092 -7.975 -18.502 1.00 93.88 89 PHE A N 1
ATOM 693 C CA . PHE A 1 89 ? 13.668 -6.589 -18.708 1.00 93.88 89 PHE A CA 1
ATOM 694 C C . PHE A 1 89 ? 13.008 -5.994 -17.452 1.00 93.88 89 PHE A C 1
ATOM 696 O O . PHE A 1 89 ? 13.234 -4.834 -17.106 1.00 93.88 89 PHE A O 1
ATOM 703 N N . ARG A 1 90 ? 12.191 -6.788 -16.747 1.00 93.88 90 ARG A N 1
ATOM 704 C CA . ARG A 1 90 ? 11.557 -6.405 -15.476 1.00 93.88 90 ARG A CA 1
ATOM 705 C C . ARG A 1 90 ? 12.588 -6.180 -14.370 1.00 93.88 90 ARG A C 1
ATOM 707 O O . ARG A 1 90 ? 12.445 -5.200 -13.641 1.00 93.88 90 ARG A O 1
ATOM 714 N N . VAL A 1 91 ? 13.600 -7.044 -14.275 1.00 94.69 91 VAL A N 1
ATOM 715 C CA . VAL A 1 91 ? 14.736 -6.901 -13.348 1.00 94.69 91 VAL A CA 1
ATOM 716 C C . VAL A 1 91 ? 15.499 -5.610 -13.641 1.00 94.69 91 VAL A C 1
ATOM 718 O O . VAL A 1 91 ? 15.566 -4.745 -12.772 1.00 94.69 91 VAL A O 1
ATOM 721 N N . ASP A 1 92 ? 15.947 -5.412 -14.882 1.00 95.12 92 ASP A N 1
ATOM 722 C CA . ASP A 1 92 ? 16.724 -4.233 -15.282 1.00 95.12 92 ASP A CA 1
ATOM 723 C C . ASP A 1 92 ? 15.963 -2.918 -15.024 1.00 95.12 92 ASP A C 1
ATOM 725 O O . ASP A 1 92 ? 16.539 -1.916 -14.596 1.00 95.12 92 ASP A O 1
ATOM 729 N N . ARG A 1 93 ? 14.643 -2.908 -15.263 1.00 94.62 93 ARG A N 1
ATOM 730 C CA . ARG A 1 93 ? 13.768 -1.771 -14.940 1.00 94.62 93 ARG A CA 1
ATOM 731 C C . ARG A 1 93 ? 13.743 -1.496 -13.435 1.00 94.62 93 ARG A C 1
ATOM 733 O O . ARG A 1 93 ? 13.827 -0.336 -13.034 1.00 94.62 93 ARG A O 1
ATOM 740 N N . CYS A 1 94 ? 13.588 -2.533 -12.610 1.00 94.44 94 CYS A N 1
ATOM 741 C CA . CYS A 1 94 ? 13.603 -2.387 -11.154 1.00 94.44 94 CYS A CA 1
ATOM 742 C C . CYS A 1 94 ? 14.940 -1.823 -10.664 1.00 94.44 94 CYS A C 1
ATOM 744 O O . CYS A 1 94 ? 14.940 -0.929 -9.819 1.00 94.44 94 CYS A O 1
ATOM 746 N N . ASP A 1 95 ? 16.052 -2.291 -11.230 1.00 94.25 95 ASP A N 1
ATOM 747 C CA . ASP A 1 95 ? 17.389 -1.811 -10.885 1.00 94.25 95 ASP A CA 1
ATOM 748 C C . ASP A 1 95 ? 17.579 -0.351 -11.302 1.00 94.25 95 ASP A C 1
ATOM 750 O O . ASP A 1 95 ? 18.058 0.457 -10.513 1.00 94.25 95 ASP A O 1
ATOM 754 N N . PHE A 1 96 ? 17.1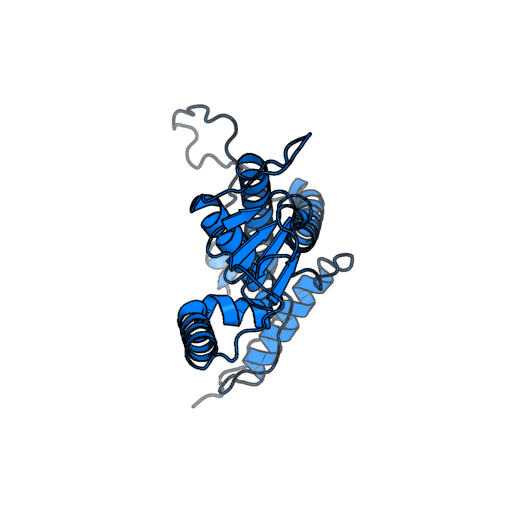27 0.035 -12.499 1.00 93.69 96 PHE A N 1
ATOM 755 C CA . PHE A 1 96 ? 17.136 1.433 -12.938 1.00 93.69 96 PHE A CA 1
ATOM 756 C C . PHE A 1 96 ? 16.383 2.358 -11.975 1.00 93.69 96 PHE A C 1
ATOM 758 O O . PHE A 1 96 ? 16.888 3.422 -11.616 1.00 93.69 96 PHE A O 1
ATOM 765 N N . ILE A 1 97 ? 15.191 1.948 -11.539 1.00 92.62 97 ILE A N 1
ATOM 766 C CA . ILE A 1 97 ? 14.399 2.712 -10.577 1.00 92.62 97 ILE A CA 1
ATOM 767 C C . ILE A 1 97 ? 15.140 2.809 -9.244 1.00 92.62 97 ILE A C 1
ATOM 769 O O . ILE A 1 97 ? 15.360 3.910 -8.755 1.00 92.62 97 ILE A O 1
ATOM 773 N N . LYS A 1 98 ? 15.564 1.683 -8.663 1.00 92.06 98 LYS A N 1
ATOM 774 C CA . LYS A 1 98 ? 16.256 1.670 -7.365 1.00 92.06 98 LYS A CA 1
ATOM 775 C C . LYS A 1 98 ? 17.541 2.490 -7.384 1.00 92.06 98 LYS A C 1
ATOM 777 O O . LYS A 1 98 ? 17.791 3.243 -6.454 1.00 92.06 98 LYS A O 1
ATOM 782 N N . ASN A 1 99 ? 18.303 2.423 -8.472 1.00 92.19 99 ASN A N 1
ATOM 783 C CA . ASN A 1 99 ? 19.513 3.225 -8.656 1.00 92.19 99 ASN A CA 1
ATOM 784 C C . ASN A 1 99 ? 19.223 4.725 -8.815 1.00 92.19 99 ASN A C 1
ATOM 786 O O . ASN A 1 99 ? 20.120 5.536 -8.606 1.00 92.19 99 ASN A O 1
ATOM 790 N N . SER A 1 100 ? 17.992 5.103 -9.173 1.00 90.12 100 SER A N 1
ATOM 791 C CA . SER A 1 100 ? 17.544 6.503 -9.176 1.00 90.12 100 SER A CA 1
ATOM 792 C C . SER A 1 100 ? 17.159 6.991 -7.768 1.00 90.12 100 SER A C 1
ATOM 794 O O . SER A 1 100 ? 17.130 8.194 -7.521 1.00 90.12 100 SER A O 1
ATOM 796 N N . PHE A 1 101 ? 16.917 6.064 -6.834 1.00 90.25 101 PHE A N 1
ATOM 797 C CA . PHE A 1 101 ? 16.503 6.315 -5.450 1.00 90.25 101 PHE A CA 1
ATOM 798 C C . PHE A 1 101 ? 17.346 5.513 -4.436 1.00 90.25 101 PHE A C 1
ATOM 800 O O . PHE A 1 101 ? 16.778 4.770 -3.632 1.00 90.25 101 PHE A O 1
ATOM 807 N N . PRO A 1 102 ? 18.691 5.599 -4.467 1.00 88.50 102 PRO A N 1
ATOM 808 C CA . PRO A 1 102 ? 19.551 4.745 -3.644 1.00 88.50 102 PRO A CA 1
ATOM 809 C C . PRO A 1 102 ? 19.358 4.952 -2.134 1.00 88.50 102 PRO A C 1
ATOM 811 O O . PRO A 1 102 ? 19.667 4.061 -1.349 1.00 88.50 102 PRO A O 1
ATOM 814 N N . GLU A 1 103 ? 18.855 6.117 -1.725 1.00 89.38 103 GLU A N 1
ATOM 815 C CA . GLU A 1 103 ? 18.574 6.473 -0.334 1.00 89.38 103 GLU A CA 1
ATOM 816 C C . GLU A 1 103 ? 17.208 5.994 0.185 1.00 89.38 103 GLU A C 1
ATOM 818 O O . GLU A 1 103 ? 16.952 6.085 1.384 1.00 89.38 103 GLU A O 1
ATOM 823 N N . ILE A 1 104 ? 16.316 5.529 -0.696 1.00 90.69 104 ILE A N 1
ATOM 824 C CA . ILE A 1 104 ? 14.946 5.164 -0.324 1.00 90.69 104 ILE A CA 1
ATOM 825 C C . ILE A 1 104 ? 14.877 3.672 -0.015 1.00 90.69 104 ILE A C 1
ATOM 827 O O . ILE A 1 104 ? 15.086 2.829 -0.890 1.00 90.69 104 ILE A O 1
ATOM 831 N N . ASP A 1 105 ? 14.492 3.343 1.217 1.00 87.56 105 ASP A N 1
ATOM 832 C CA . ASP A 1 105 ? 14.097 1.983 1.554 1.00 87.56 105 ASP A CA 1
ATOM 833 C C . ASP A 1 105 ? 12.645 1.723 1.127 1.00 87.56 105 ASP A C 1
ATOM 835 O O . ASP A 1 105 ? 11.684 2.204 1.723 1.00 87.56 105 ASP A O 1
ATOM 839 N N . PHE A 1 106 ? 12.482 0.921 0.076 1.00 86.06 106 PHE A N 1
ATOM 840 C CA . PHE A 1 106 ? 11.173 0.512 -0.431 1.00 86.06 106 PHE A CA 1
ATOM 841 C C . PHE A 1 106 ? 10.520 -0.610 0.396 1.00 86.06 106 PHE A C 1
ATOM 843 O O . PHE A 1 106 ? 9.450 -1.089 0.013 1.00 86.06 106 PHE A O 1
ATOM 850 N N . SER A 1 107 ? 11.131 -1.053 1.502 1.00 78.88 107 SER A N 1
ATOM 851 C CA . SER A 1 107 ? 10.560 -2.067 2.399 1.00 78.88 107 SER A CA 1
ATOM 852 C C . SER A 1 107 ? 9.214 -1.644 3.001 1.00 78.88 107 SER A C 1
ATOM 854 O O . SER A 1 107 ? 8.351 -2.497 3.204 1.00 78.88 107 SER A O 1
ATOM 856 N N . GLY A 1 108 ? 8.997 -0.336 3.196 1.00 70.50 108 GLY A N 1
ATOM 857 C CA . GLY A 1 108 ? 7.745 0.236 3.704 1.00 70.50 108 GLY A CA 1
ATOM 858 C C . GLY A 1 108 ? 6.559 0.165 2.732 1.00 70.50 108 GLY A C 1
ATOM 859 O O . GLY A 1 108 ? 5.431 0.476 3.110 1.00 70.50 108 GLY A O 1
ATOM 860 N N . ILE A 1 109 ? 6.777 -0.249 1.480 1.00 81.19 109 ILE A N 1
ATOM 861 C CA . ILE A 1 109 ? 5.713 -0.406 0.484 1.00 81.19 109 ILE A CA 1
ATOM 862 C C . ILE A 1 109 ? 4.991 -1.748 0.661 1.00 81.19 109 ILE A C 1
ATOM 864 O O . ILE A 1 109 ? 5.606 -2.785 0.902 1.00 81.19 109 ILE A O 1
ATOM 868 N N . MET A 1 110 ? 3.666 -1.713 0.479 1.00 70.75 110 MET A N 1
ATOM 869 C CA . MET A 1 110 ? 2.700 -2.756 0.830 1.00 70.75 110 MET A CA 1
ATOM 870 C C . MET A 1 110 ? 3.170 -4.197 0.571 1.00 70.75 110 MET A C 1
ATOM 872 O O . MET A 1 110 ? 3.615 -4.560 -0.524 1.00 70.75 110 MET A O 1
ATOM 876 N N . ASP A 1 111 ? 2.990 -5.070 1.566 1.00 69.62 111 ASP A N 1
ATOM 877 C CA . ASP A 1 111 ? 3.282 -6.493 1.420 1.00 69.62 111 ASP A CA 1
ATOM 878 C C . ASP A 1 111 ? 2.346 -7.187 0.405 1.00 69.62 111 ASP A C 1
ATOM 880 O O . ASP A 1 111 ? 1.181 -6.838 0.233 1.00 69.62 111 ASP A O 1
ATOM 884 N N . THR A 1 112 ? 2.859 -8.206 -0.284 1.00 68.94 112 THR A N 1
ATOM 885 C CA . THR A 1 112 ? 2.115 -8.999 -1.270 1.00 68.94 112 THR A CA 1
ATOM 886 C C . THR A 1 112 ? 0.922 -9.707 -0.625 1.00 68.94 112 THR A C 1
ATOM 888 O O . THR A 1 112 ? -0.108 -9.863 -1.273 1.00 68.94 112 THR A O 1
ATOM 891 N N . LYS A 1 113 ? 1.032 -10.092 0.656 1.00 70.56 113 LYS A N 1
ATOM 892 C CA . LYS A 1 113 ? -0.057 -10.739 1.401 1.00 70.56 113 LYS A CA 1
ATOM 893 C C . LYS A 1 113 ? -1.278 -9.836 1.556 1.00 70.56 113 LYS A C 1
ATOM 895 O O . LYS A 1 113 ? -2.383 -10.280 1.268 1.00 70.56 113 LYS A O 1
ATOM 900 N N . LEU A 1 114 ? -1.079 -8.569 1.924 1.00 74.69 114 LEU A N 1
ATOM 901 C CA . LEU A 1 114 ? -2.186 -7.625 2.079 1.00 74.69 114 LEU A CA 1
ATOM 902 C C . LEU A 1 114 ? -2.892 -7.356 0.748 1.00 74.69 114 LEU A C 1
ATOM 904 O O . LEU A 1 114 ? -4.110 -7.286 0.697 1.00 74.69 114 LEU A O 1
ATOM 908 N N . ARG A 1 115 ? -2.140 -7.255 -0.353 1.00 77.00 115 ARG A N 1
ATOM 909 C CA . ARG A 1 115 ? -2.747 -7.109 -1.681 1.00 77.00 115 ARG A CA 1
ATOM 910 C C . ARG A 1 115 ? -3.706 -8.259 -1.986 1.00 77.00 115 ARG A C 1
ATOM 912 O O . ARG A 1 115 ? -4.821 -8.006 -2.424 1.00 77.00 115 ARG A O 1
ATOM 919 N N . ASN A 1 116 ? -3.275 -9.496 -1.742 1.00 80.56 116 ASN A N 1
ATOM 920 C CA . ASN A 1 116 ? -4.105 -10.670 -1.996 1.00 80.56 116 ASN A CA 1
ATOM 921 C C . ASN A 1 116 ? -5.374 -10.646 -1.134 1.00 80.56 116 ASN A C 1
ATOM 923 O O . ASN A 1 116 ? -6.449 -10.945 -1.641 1.00 80.56 116 ASN A O 1
ATOM 927 N N . THR A 1 117 ? -5.268 -10.228 0.133 1.00 80.69 117 THR A N 1
ATOM 928 C CA . THR A 1 117 ? -6.427 -10.154 1.040 1.00 80.69 117 THR A CA 1
ATOM 929 C C . THR A 1 117 ? -7.396 -9.022 0.709 1.00 80.69 117 THR A C 1
ATOM 931 O O . THR A 1 117 ? -8.530 -9.022 1.183 1.00 80.69 117 THR A O 1
ATOM 934 N N . LEU A 1 118 ? -6.976 -8.067 -0.122 1.00 85.38 118 LEU A N 1
ATOM 935 C CA . LEU A 1 118 ? -7.840 -7.033 -0.686 1.00 85.38 118 LEU A CA 1
ATOM 936 C C . LEU A 1 118 ? -8.445 -7.446 -2.033 1.00 85.38 118 LEU A C 1
ATOM 938 O O . LEU A 1 118 ? -9.609 -7.150 -2.275 1.00 85.38 118 LEU A O 1
ATOM 942 N N . GLU A 1 119 ? -7.673 -8.111 -2.900 1.00 86.75 119 GLU A N 1
ATOM 943 C CA . GLU A 1 119 ? -8.131 -8.572 -4.223 1.00 86.75 119 GLU A CA 1
ATOM 944 C C . GLU A 1 119 ? -9.147 -9.719 -4.127 1.00 86.75 119 GLU A C 1
ATOM 946 O O . GLU A 1 119 ? -10.065 -9.767 -4.938 1.00 86.75 119 GLU A O 1
ATOM 951 N N . HIS A 1 120 ? -9.006 -10.586 -3.122 1.00 90.12 120 HIS A N 1
ATOM 952 C CA . HIS A 1 120 ? -9.871 -11.745 -2.868 1.00 90.12 120 HIS A CA 1
ATOM 953 C C . HIS A 1 120 ? -10.665 -11.586 -1.566 1.00 90.12 120 HIS A C 1
ATOM 955 O O . HIS A 1 120 ? -10.863 -12.542 -0.822 1.00 90.12 120 HIS A O 1
ATOM 961 N N . PHE A 1 121 ? -11.028 -10.352 -1.205 1.00 90.94 121 PHE A N 1
ATOM 962 C CA . PHE A 1 121 ? -11.617 -10.062 0.105 1.00 90.94 121 PHE A CA 1
ATOM 963 C C . PHE A 1 121 ? -12.881 -10.882 0.407 1.00 90.94 121 PHE A C 1
ATOM 965 O O . PHE A 1 121 ? -13.116 -11.230 1.560 1.00 90.94 121 PHE A O 1
ATOM 972 N N . ASP A 1 122 ? -13.685 -11.171 -0.613 1.00 93.56 122 ASP A N 1
ATOM 973 C CA . ASP A 1 122 ? -14.857 -12.040 -0.531 1.00 93.56 122 ASP A CA 1
ATOM 974 C C . ASP A 1 122 ? -14.496 -13.458 -0.069 1.00 93.56 122 ASP A C 1
ATOM 976 O O . ASP A 1 122 ? -15.106 -13.948 0.876 1.00 93.56 122 ASP A O 1
ATOM 980 N N . GLU A 1 123 ? -13.443 -14.063 -0.626 1.00 94.25 123 GLU A N 1
ATOM 981 C CA . GLU A 1 123 ? -12.954 -15.386 -0.204 1.00 94.25 123 GLU A CA 1
ATOM 982 C C . GLU A 1 123 ? -12.514 -15.379 1.273 1.00 94.25 123 GLU A C 1
ATOM 984 O O . GLU A 1 123 ? -12.888 -16.256 2.052 1.00 94.25 123 GLU A O 1
ATOM 989 N N . TYR A 1 124 ? -11.772 -14.347 1.695 1.00 93.25 124 TYR A N 1
ATOM 990 C CA . TYR A 1 124 ? -11.356 -14.201 3.097 1.00 93.25 124 TYR A CA 1
ATOM 991 C C . TYR A 1 124 ? -12.545 -13.984 4.042 1.00 93.25 124 TYR A C 1
ATOM 993 O O . TYR A 1 124 ? -12.529 -14.452 5.184 1.00 93.25 124 TYR A O 1
ATOM 1001 N N . LEU A 1 125 ? -13.577 -13.273 3.584 1.00 94.56 125 LEU A N 1
ATOM 1002 C CA . LEU A 1 125 ? -14.797 -13.074 4.352 1.00 94.56 125 LEU A CA 1
ATOM 1003 C C . LEU A 1 125 ? -15.580 -14.385 4.500 1.00 94.56 125 LEU A C 1
ATOM 1005 O O . LEU A 1 125 ? -16.041 -14.678 5.602 1.00 94.56 125 LEU A O 1
ATOM 1009 N N . ASP A 1 126 ? -15.682 -15.194 3.447 1.00 95.62 126 ASP A N 1
ATOM 1010 C CA . ASP A 1 126 ? -16.336 -16.507 3.486 1.00 95.62 126 ASP A CA 1
ATOM 1011 C C . ASP A 1 126 ? -15.622 -17.476 4.444 1.00 95.62 126 ASP A C 1
ATOM 1013 O O . ASP A 1 126 ? -16.268 -18.151 5.258 1.00 95.62 126 ASP A O 1
ATOM 1017 N N . ASP A 1 127 ? -14.288 -17.499 4.417 1.00 93.94 127 ASP A N 1
ATOM 1018 C CA . ASP A 1 127 ? -13.467 -18.284 5.346 1.00 93.94 127 ASP A CA 1
ATOM 1019 C C . ASP A 1 127 ? -13.674 -17.841 6.803 1.00 93.94 127 ASP A C 1
ATOM 1021 O O . ASP A 1 127 ? -13.850 -18.668 7.712 1.00 93.94 127 ASP A O 1
ATOM 1025 N N . PHE A 1 128 ? -13.713 -16.528 7.039 1.00 93.62 128 PHE A N 1
ATOM 1026 C CA . PHE A 1 128 ? -14.003 -15.959 8.351 1.00 93.62 128 PHE A CA 1
ATOM 1027 C C . PHE A 1 128 ? -15.403 -16.351 8.843 1.00 93.62 128 PHE A C 1
ATOM 1029 O O . PHE A 1 128 ? -15.550 -16.864 9.955 1.00 93.62 128 PHE A O 1
ATOM 1036 N N . MET A 1 129 ? -16.432 -16.181 8.011 1.00 94.94 129 MET A N 1
ATOM 1037 C CA . MET A 1 129 ? -17.810 -16.532 8.365 1.00 94.94 129 MET A CA 1
ATOM 1038 C C . MET A 1 129 ? -17.962 -18.033 8.631 1.00 94.94 129 MET A C 1
ATOM 1040 O O . MET A 1 129 ? -18.668 -18.430 9.560 1.00 94.94 129 MET A O 1
ATOM 1044 N N . THR A 1 130 ? -17.243 -18.871 7.884 1.00 95.50 130 THR A N 1
ATOM 1045 C CA . THR A 1 130 ? -17.180 -20.319 8.117 1.00 95.50 130 THR A CA 1
ATOM 1046 C C . THR A 1 130 ? -16.554 -20.649 9.475 1.00 95.50 130 THR A C 1
ATOM 1048 O O . THR A 1 130 ? -17.050 -21.524 10.185 1.00 95.50 130 THR A O 1
ATOM 1051 N N . THR A 1 131 ? -15.489 -19.943 9.860 1.00 92.75 131 THR A N 1
ATOM 1052 C CA . THR A 1 131 ? -14.823 -20.092 11.168 1.00 92.75 131 THR A CA 1
ATOM 1053 C C . THR A 1 131 ? -15.766 -19.726 12.314 1.00 92.75 131 THR A C 1
ATOM 1055 O O . THR A 1 131 ? -15.900 -20.477 13.281 1.00 92.75 131 THR A O 1
ATOM 1058 N N . VAL A 1 132 ? -16.488 -18.609 12.179 1.00 91.75 132 VAL A N 1
ATOM 1059 C CA . VAL A 1 132 ? -17.496 -18.177 13.160 1.00 91.75 132 VAL A CA 1
ATOM 1060 C C . VAL A 1 132 ? -18.623 -19.205 13.278 1.00 91.75 132 VAL A C 1
ATOM 1062 O O . VAL A 1 132 ? -18.980 -19.592 14.389 1.00 91.75 132 VAL A O 1
ATOM 1065 N N . ALA A 1 133 ? -19.150 -19.700 12.154 1.00 92.75 133 ALA A N 1
ATOM 1066 C CA . ALA A 1 133 ? -20.244 -20.674 12.140 1.00 92.75 133 ALA A CA 1
ATOM 1067 C C . ALA A 1 133 ? -19.877 -22.017 12.798 1.00 92.75 133 ALA A C 1
ATOM 1069 O O . ALA A 1 133 ? -20.747 -22.682 13.358 1.00 92.75 133 ALA A O 1
ATOM 1070 N N . LYS A 1 134 ? -18.597 -22.409 12.758 1.00 94.62 134 LYS A N 1
ATOM 1071 C CA . LYS A 1 134 ? -18.080 -23.611 13.433 1.00 94.62 134 LYS A CA 1
ATOM 1072 C C . LYS A 1 134 ? -17.866 -23.428 14.939 1.00 94.62 134 LYS A C 1
ATOM 1074 O O . LYS A 1 134 ? -17.679 -24.417 15.638 1.00 94.62 134 LYS A O 1
ATOM 1079 N N . GLY A 1 135 ? -17.918 -22.193 15.441 1.00 90.69 135 GLY A N 1
ATOM 1080 C CA . GLY A 1 135 ? -17.571 -21.873 16.827 1.00 90.69 135 GLY A CA 1
ATOM 1081 C C . GLY A 1 135 ? -16.062 -21.799 17.080 1.00 90.69 135 GLY A C 1
ATOM 1082 O O . GLY A 1 135 ? -15.649 -21.756 18.233 1.00 90.69 135 GLY A O 1
ATOM 1083 N N . ASP A 1 136 ? -15.252 -21.745 16.019 1.00 91.69 136 ASP A N 1
ATOM 1084 C CA . ASP A 1 136 ? -13.785 -21.722 16.092 1.00 91.69 136 ASP A CA 1
ATOM 1085 C C . ASP A 1 136 ? -13.222 -20.290 16.229 1.00 91.69 136 ASP A C 1
ATOM 1087 O O . ASP A 1 136 ? -12.007 -20.082 16.249 1.00 91.69 136 ASP A O 1
ATOM 1091 N N . PHE A 1 137 ? -14.089 -19.272 16.305 1.00 89.06 137 PHE A N 1
ATOM 1092 C CA . PHE A 1 137 ? -13.666 -17.879 16.435 1.00 89.06 137 PHE A CA 1
ATOM 1093 C C . PHE A 1 137 ? -13.092 -17.595 17.838 1.00 89.06 137 PHE A C 1
ATOM 1095 O O . PHE A 1 137 ? -13.735 -17.936 18.837 1.00 89.06 137 PHE A O 1
ATOM 1102 N N . PRO A 1 138 ? -11.910 -16.953 17.959 1.00 83.44 138 PRO A N 1
ATOM 1103 C CA . PRO A 1 138 ? -11.247 -16.812 19.251 1.00 83.44 138 PRO A CA 1
ATOM 1104 C C . PRO A 1 138 ? -12.072 -16.019 20.271 1.00 83.44 138 PRO A C 1
ATOM 1106 O O . PRO A 1 138 ? -12.368 -14.842 20.072 1.00 83.44 138 PRO A O 1
ATOM 1109 N N . HIS A 1 139 ? -12.323 -16.620 21.439 1.00 79.81 139 HIS A N 1
ATOM 1110 C CA . HIS A 1 139 ? -13.001 -15.965 22.569 1.00 79.81 139 HIS A CA 1
ATOM 1111 C C . HIS A 1 139 ? -12.282 -14.712 23.100 1.00 79.81 139 HIS A C 1
ATOM 1113 O O . HIS A 1 139 ? -12.875 -13.935 23.843 1.00 79.81 139 HIS A O 1
ATOM 1119 N N . ALA A 1 140 ? -11.014 -14.506 22.724 1.00 81.56 140 ALA A N 1
ATOM 1120 C CA . ALA A 1 140 ? -10.257 -13.296 23.038 1.00 81.56 140 ALA A CA 1
ATOM 1121 C C . ALA A 1 140 ? -10.879 -12.023 22.431 1.00 81.56 140 ALA A C 1
ATOM 1123 O O . ALA A 1 140 ? -10.620 -10.929 22.932 1.00 81.56 140 ALA A O 1
ATOM 1124 N N . TYR A 1 141 ? -11.704 -12.161 21.388 1.00 85.94 141 TYR A N 1
ATOM 1125 C CA . TYR A 1 141 ? -12.363 -11.051 20.711 1.00 85.94 141 TYR A CA 1
ATOM 1126 C C . TYR A 1 141 ? -13.876 -11.084 20.966 1.00 85.94 141 TYR A C 1
ATOM 1128 O O . TYR A 1 141 ? -14.587 -11.873 20.348 1.00 85.94 141 TYR A O 1
ATOM 1136 N N . PRO A 1 142 ? -14.412 -10.216 21.842 1.00 84.69 142 PRO A N 1
ATOM 1137 C CA . PRO A 1 142 ? -15.851 -10.172 22.104 1.00 84.69 142 PRO A CA 1
ATOM 1138 C C . PRO A 1 142 ? -16.641 -9.496 20.975 1.00 84.69 142 PRO A C 1
ATOM 1140 O O . PRO A 1 142 ? -17.861 -9.620 20.916 1.00 84.69 142 PRO A O 1
ATOM 1143 N N . MET A 1 143 ? -15.964 -8.737 20.108 1.00 90.81 143 MET A N 1
ATOM 1144 C CA . MET A 1 143 ? -16.564 -7.934 19.045 1.00 90.81 143 MET A CA 1
ATOM 1145 C C . MET A 1 143 ? -15.658 -7.905 17.814 1.00 90.81 143 MET A C 1
ATOM 1147 O O . MET A 1 143 ? -14.441 -8.077 17.915 1.00 90.81 143 MET A O 1
ATOM 1151 N N . THR A 1 144 ? -16.257 -7.622 16.659 1.00 93.50 144 THR A N 1
ATOM 1152 C CA . THR A 1 144 ? -15.577 -7.480 15.365 1.00 93.50 144 THR A CA 1
ATOM 1153 C C . THR A 1 144 ? -15.843 -6.096 14.772 1.00 93.50 144 THR A C 1
ATOM 1155 O O . THR A 1 144 ? -16.971 -5.612 14.847 1.00 93.50 144 THR A O 1
ATOM 1158 N N . ALA A 1 145 ? -14.850 -5.487 14.123 1.00 93.31 145 ALA A N 1
ATOM 1159 C CA . ALA A 1 145 ? -15.003 -4.256 13.345 1.00 93.31 145 ALA A CA 1
ATOM 1160 C C . ALA A 1 145 ? -14.900 -4.523 11.844 1.00 93.31 145 ALA A C 1
ATOM 1162 O O . ALA A 1 145 ? -13.917 -5.093 11.368 1.00 93.31 145 ALA A O 1
ATOM 1163 N N . PHE A 1 146 ? -15.890 -4.042 11.094 1.00 93.88 146 PHE A N 1
ATOM 1164 C CA . PHE A 1 146 ? -15.928 -4.125 9.639 1.00 93.88 146 PHE A CA 1
ATOM 1165 C C . PHE A 1 146 ? -16.261 -2.761 9.030 1.00 93.88 146 PHE A C 1
ATOM 1167 O O . PHE A 1 146 ? -17.302 -2.191 9.339 1.00 93.88 146 PHE A O 1
ATOM 1174 N N . ASN A 1 147 ? -15.379 -2.256 8.162 1.00 92.69 147 ASN A N 1
ATOM 1175 C CA . ASN A 1 147 ? -15.455 -0.924 7.546 1.00 92.69 147 ASN A CA 1
ATOM 1176 C C . ASN A 1 147 ? -15.611 0.205 8.583 1.00 92.69 147 ASN A C 1
ATOM 1178 O O . ASN A 1 147 ? -16.436 1.108 8.431 1.00 92.69 147 ASN A O 1
ATOM 1182 N N . VAL A 1 148 ? -14.818 0.138 9.654 1.00 93.12 148 VAL A N 1
ATOM 1183 C CA . VAL A 1 148 ? -14.828 1.114 10.752 1.00 93.12 148 VAL A CA 1
ATOM 1184 C C . VAL A 1 148 ? -13.428 1.687 10.955 1.00 93.12 148 VAL A C 1
ATOM 1186 O O . VAL A 1 148 ? -12.433 0.974 10.882 1.00 93.12 148 VAL A O 1
ATOM 1189 N N . GLY A 1 149 ? -13.340 2.983 11.219 1.00 93.25 149 GLY A N 1
ATOM 1190 C CA . GLY A 1 149 ? -12.146 3.622 11.750 1.00 93.25 149 GLY A CA 1
ATOM 1191 C C . GLY A 1 149 ? -12.253 3.799 13.263 1.00 93.25 149 GLY A C 1
ATOM 1192 O O . GLY A 1 149 ? -13.339 4.032 13.786 1.00 93.25 149 GLY A O 1
ATOM 1193 N N . LEU A 1 150 ? -11.128 3.746 13.958 1.00 94.62 150 LEU A N 1
ATOM 1194 C CA . LEU A 1 150 ? -10.979 4.090 15.365 1.00 94.62 150 LEU A CA 1
ATOM 1195 C C . LEU A 1 150 ? -9.934 5.189 15.495 1.00 94.62 150 LEU A C 1
ATOM 1197 O O . LEU A 1 150 ? -8.959 5.212 14.743 1.00 94.62 150 LEU A O 1
ATOM 1201 N N . SER A 1 151 ? -10.098 6.070 16.476 1.00 93.62 151 SER A N 1
ATOM 1202 C CA . SER A 1 151 ? -9.026 7.006 16.805 1.00 93.62 151 SER A CA 1
ATOM 1203 C C . SER A 1 151 ? -7.810 6.290 17.393 1.00 93.62 151 SER A C 1
ATOM 1205 O O . SER A 1 151 ? -6.676 6.637 17.095 1.00 93.62 151 SER A O 1
ATOM 1207 N N . ASP A 1 152 ? -8.059 5.280 18.223 1.00 92.62 152 ASP A N 1
ATOM 1208 C CA . ASP A 1 152 ? -7.069 4.492 18.956 1.00 92.62 152 ASP A CA 1
ATOM 1209 C C . ASP A 1 152 ? -7.644 3.084 19.156 1.00 92.62 152 ASP A C 1
ATOM 1211 O O . ASP A 1 152 ? -8.846 2.943 19.379 1.00 92.62 152 ASP A O 1
ATOM 1215 N N . ARG A 1 153 ? -6.842 2.023 19.086 1.00 89.44 153 ARG A N 1
ATOM 1216 C CA . ARG A 1 153 ? -7.347 0.673 19.383 1.00 89.44 153 ARG A CA 1
ATOM 1217 C C . ARG A 1 153 ? -7.829 0.488 20.818 1.00 89.44 153 ARG A C 1
ATOM 1219 O O . ARG A 1 153 ? -8.670 -0.381 21.053 1.00 89.44 153 ARG A O 1
ATOM 1226 N N . ASP A 1 154 ? -7.369 1.325 21.738 1.00 91.19 154 ASP A N 1
ATOM 1227 C CA . ASP A 1 154 ? -7.753 1.278 23.147 1.00 91.19 154 ASP A CA 1
ATOM 1228 C C . ASP A 1 154 ? -9.170 1.823 23.421 1.00 91.19 154 ASP A C 1
ATOM 1230 O O . ASP A 1 154 ? -9.608 1.825 24.571 1.00 91.19 154 ASP A O 1
ATOM 1234 N N . VAL A 1 155 ? -9.946 2.188 22.381 1.00 89.69 155 VAL A N 1
ATOM 1235 C CA . VAL A 1 155 ? -11.402 2.445 22.502 1.00 89.69 155 VAL A CA 1
ATOM 1236 C C . VAL A 1 155 ? -12.118 1.267 23.180 1.00 89.69 155 VAL A C 1
ATOM 1238 O O . VAL A 1 155 ? -13.081 1.462 23.922 1.00 89.69 155 VAL A O 1
ATOM 1241 N N . PHE A 1 156 ? -11.666 0.037 22.917 1.00 90.25 156 PHE A N 1
ATOM 1242 C CA . PHE A 1 156 ? -12.277 -1.189 23.424 1.00 90.25 156 PHE A CA 1
ATOM 1243 C C . PHE A 1 156 ? -11.275 -2.021 24.221 1.00 90.25 156 PHE A C 1
ATOM 1245 O O . PHE A 1 156 ? -10.138 -2.209 23.805 1.00 90.25 156 PHE A O 1
ATOM 1252 N N . THR A 1 157 ? -11.704 -2.574 25.355 1.00 89.12 157 THR A N 1
ATOM 1253 C CA . THR A 1 157 ? -10.923 -3.539 26.144 1.00 89.12 157 THR A CA 1
ATOM 1254 C C . THR A 1 157 ? -11.844 -4.694 26.556 1.00 89.12 157 THR A C 1
ATOM 1256 O O . THR A 1 157 ? -12.764 -4.456 27.342 1.00 89.12 157 THR A O 1
ATOM 1259 N N . PRO A 1 158 ? -11.653 -5.928 26.042 1.00 90.06 158 PRO A N 1
ATOM 1260 C CA . PRO A 1 158 ? -10.614 -6.361 25.097 1.00 90.06 158 PRO A CA 1
ATOM 1261 C C . PRO A 1 158 ? -10.722 -5.674 23.729 1.00 90.06 158 PRO A C 1
ATOM 1263 O O . PRO A 1 158 ? -11.799 -5.214 23.346 1.00 90.06 158 PRO A O 1
ATOM 1266 N N . HIS A 1 159 ? -9.610 -5.623 22.987 1.00 91.88 159 HIS A N 1
ATOM 1267 C CA . HIS A 1 159 ? -9.602 -5.088 21.621 1.00 91.88 159 HIS A CA 1
ATOM 1268 C C . HIS A 1 159 ? -10.578 -5.859 20.723 1.00 91.88 159 HIS A C 1
ATOM 1270 O O . HIS A 1 159 ? -10.784 -7.060 20.889 1.00 91.88 159 HIS A O 1
ATOM 1276 N N . ILE A 1 160 ? -11.143 -5.167 19.737 1.00 93.25 160 ILE A N 1
ATOM 1277 C CA . ILE A 1 160 ? -12.032 -5.765 18.735 1.00 93.25 160 ILE A CA 1
ATOM 1278 C C . ILE A 1 160 ? -11.235 -6.432 17.612 1.00 93.25 160 ILE A C 1
ATOM 1280 O O . ILE A 1 160 ? -10.144 -5.980 17.262 1.00 93.25 160 ILE A O 1
ATOM 1284 N N . TYR A 1 161 ? -11.788 -7.493 17.026 1.00 94.75 161 TYR A N 1
ATOM 1285 C CA . TYR A 1 161 ? -11.176 -8.167 15.883 1.00 94.75 161 TYR A CA 1
ATOM 1286 C C . TYR A 1 161 ? -11.383 -7.355 14.593 1.00 94.75 161 TYR A C 1
ATOM 1288 O O . TYR A 1 161 ? -12.532 -7.071 14.238 1.00 94.75 161 TYR A O 1
ATOM 1296 N N . PRO A 1 162 ? -10.321 -6.974 13.868 1.00 94.00 162 PRO A N 1
ATOM 1297 C CA . PRO A 1 162 ? -10.445 -6.053 12.748 1.00 94.00 162 PRO A CA 1
ATOM 1298 C C . PRO A 1 162 ? -10.632 -6.781 11.407 1.00 94.00 162 PRO A C 1
ATOM 1300 O O . PRO A 1 162 ? -9.673 -7.007 10.676 1.00 94.00 162 PRO A O 1
ATOM 1303 N N . ILE A 1 163 ? -11.876 -7.092 11.027 1.00 94.31 163 ILE A N 1
ATOM 1304 C CA . ILE A 1 163 ? -12.191 -7.631 9.685 1.00 94.31 163 ILE A CA 1
ATOM 1305 C C . ILE A 1 163 ? -11.712 -6.643 8.617 1.00 94.31 163 ILE A C 1
ATOM 1307 O O . ILE A 1 163 ? -10.974 -7.000 7.702 1.00 94.31 163 ILE A O 1
ATOM 1311 N N . ARG A 1 164 ? -12.092 -5.371 8.773 1.00 93.56 164 ARG A N 1
ATOM 1312 C CA . ARG A 1 164 ? -11.522 -4.257 8.015 1.00 93.56 164 ARG A CA 1
ATOM 1313 C C . ARG A 1 164 ? -11.609 -2.990 8.848 1.00 93.56 164 ARG A C 1
ATOM 1315 O O . ARG A 1 164 ? -12.710 -2.482 9.065 1.00 93.56 164 ARG A O 1
ATOM 1322 N N . MET A 1 165 ? -10.472 -2.508 9.333 1.00 94.69 165 MET A N 1
ATOM 1323 C CA . MET A 1 165 ? -10.429 -1.433 10.319 1.00 94.69 165 MET A CA 1
ATOM 1324 C C . MET A 1 165 ? -9.252 -0.487 10.092 1.00 94.69 165 MET A C 1
ATOM 1326 O O . MET A 1 165 ? -8.162 -0.922 9.736 1.00 94.69 165 MET A O 1
ATOM 1330 N N . TYR A 1 166 ? -9.454 0.802 10.342 1.00 95.94 166 TYR A N 1
ATOM 1331 C CA . TYR A 1 166 ? -8.387 1.804 10.359 1.00 95.94 166 TYR A CA 1
ATOM 1332 C C . TYR A 1 166 ? -8.190 2.365 11.767 1.00 95.94 166 TYR A C 1
ATOM 1334 O O . TYR A 1 166 ? -9.160 2.548 12.488 1.00 95.94 166 TYR A O 1
ATOM 1342 N N . GLU A 1 167 ? -6.955 2.656 12.154 1.00 95.25 167 GLU A N 1
ATOM 1343 C CA . GLU A 1 167 ? -6.599 3.327 13.403 1.00 95.25 167 GLU A CA 1
ATOM 1344 C C . GLU A 1 167 ? -5.845 4.620 13.081 1.00 95.25 167 GLU A C 1
ATOM 1346 O O . GLU A 1 167 ? -4.744 4.567 12.529 1.00 95.25 167 GLU A O 1
ATOM 1351 N N . SER A 1 168 ? -6.417 5.780 13.416 1.00 94.94 168 SER A N 1
ATOM 1352 C CA . SER A 1 168 ? -5.856 7.073 13.002 1.00 94.94 168 SER A CA 1
ATOM 1353 C C . SER A 1 168 ? -4.608 7.475 13.786 1.00 94.94 168 SER A C 1
ATOM 1355 O O . SER A 1 168 ? -3.665 7.980 13.184 1.00 94.94 168 SER A O 1
ATOM 1357 N N . LYS A 1 169 ? -4.542 7.205 15.098 1.00 93.75 169 LYS A N 1
ATOM 1358 C CA . LYS A 1 169 ? -3.395 7.582 15.947 1.00 93.75 169 LYS A CA 1
ATOM 1359 C C . LYS A 1 169 ? -2.071 7.006 15.453 1.00 93.75 169 LYS A C 1
ATOM 1361 O O . LYS A 1 169 ? -1.054 7.692 15.476 1.00 93.75 169 LYS A O 1
ATOM 1366 N N . THR A 1 170 ? -2.078 5.748 15.022 1.00 93.56 170 THR A N 1
ATOM 1367 C CA . THR A 1 170 ? -0.891 5.055 14.496 1.00 93.56 170 THR A CA 1
ATOM 1368 C C . THR A 1 170 ? -0.877 4.998 12.969 1.00 93.56 170 THR A C 1
ATOM 1370 O O . THR A 1 170 ? 0.072 4.476 12.389 1.00 93.56 170 THR A O 1
ATOM 1373 N N . LYS A 1 171 ? -1.933 5.504 12.315 1.00 94.44 171 LYS A N 1
ATOM 1374 C CA . LYS A 1 171 ? -2.192 5.372 10.875 1.00 94.44 171 LYS A CA 1
ATOM 1375 C C . LYS A 1 171 ? -2.036 3.923 10.406 1.00 94.44 171 LYS A C 1
ATOM 1377 O O . LYS A 1 171 ? -1.414 3.639 9.382 1.00 94.44 171 LYS A O 1
ATOM 1382 N N . THR A 1 172 ? -2.612 2.995 11.160 1.00 94.31 172 THR A N 1
ATOM 1383 C CA . THR A 1 172 ? -2.521 1.563 10.873 1.00 94.31 172 THR A CA 1
ATOM 1384 C C . THR A 1 172 ? -3.818 1.077 10.256 1.00 94.31 172 THR A C 1
ATOM 1386 O O . THR A 1 172 ? -4.903 1.343 10.767 1.00 94.31 172 THR A O 1
ATOM 1389 N N . PHE A 1 173 ? -3.718 0.346 9.152 1.00 94.50 173 PHE A N 1
ATOM 1390 C CA . PHE A 1 173 ? -4.854 -0.349 8.570 1.00 94.50 173 PHE A CA 1
ATOM 1391 C C . PHE A 1 173 ? -4.749 -1.848 8.829 1.00 94.50 173 PHE A C 1
ATOM 1393 O O . PHE A 1 173 ? -3.686 -2.457 8.707 1.00 94.50 173 PHE A O 1
ATOM 1400 N N . TYR A 1 174 ? -5.885 -2.427 9.182 1.00 93.62 174 TYR A N 1
ATOM 1401 C CA . TYR A 1 174 ? -6.059 -3.816 9.544 1.00 93.62 174 TYR A CA 1
ATOM 1402 C C . TYR A 1 174 ? -7.063 -4.446 8.575 1.00 93.62 174 TYR A C 1
ATOM 1404 O O . TYR A 1 174 ? -8.148 -3.902 8.352 1.00 93.62 174 TYR A O 1
ATOM 1412 N N . ASN A 1 175 ? -6.707 -5.590 8.000 1.00 93.25 175 ASN A N 1
ATOM 1413 C CA . ASN A 1 175 ? -7.570 -6.386 7.131 1.00 93.25 175 ASN A CA 1
ATOM 1414 C C . ASN A 1 175 ? -7.444 -7.854 7.548 1.00 93.25 175 ASN A C 1
ATOM 1416 O O . ASN A 1 175 ? -6.500 -8.549 7.142 1.00 93.25 175 ASN A O 1
ATOM 1420 N N . PHE A 1 176 ? -8.370 -8.292 8.400 1.00 92.56 176 PHE A N 1
ATOM 1421 C CA . PHE A 1 176 ? -8.252 -9.510 9.201 1.00 92.56 176 PHE A CA 1
ATOM 1422 C C . PHE A 1 176 ? -6.942 -9.493 10.010 1.00 92.56 176 PHE A C 1
ATOM 1424 O O . PHE A 1 176 ? -6.613 -8.499 10.656 1.00 92.56 176 PHE A O 1
ATOM 1431 N N . ASP A 1 177 ? -6.146 -10.558 9.922 1.00 89.44 177 ASP A N 1
ATOM 1432 C CA . ASP A 1 177 ? -4.861 -10.676 10.620 1.00 89.44 177 ASP A CA 1
ATOM 1433 C C . ASP A 1 177 ? -3.719 -9.901 9.935 1.00 89.44 177 ASP A C 1
ATOM 1435 O O . ASP A 1 177 ? -2.577 -9.915 10.398 1.00 89.44 177 ASP A O 1
ATOM 1439 N N . ASN A 1 178 ? -3.994 -9.235 8.808 1.00 90.06 178 ASN A N 1
ATOM 1440 C CA . ASN A 1 178 ? -2.989 -8.470 8.078 1.00 90.06 178 ASN A CA 1
ATOM 1441 C C . ASN A 1 178 ? -2.986 -7.020 8.544 1.00 90.06 178 ASN A C 1
ATOM 1443 O O . ASN A 1 178 ? -4.031 -6.377 8.627 1.00 90.06 178 ASN A O 1
ATOM 1447 N N . ILE A 1 179 ? -1.788 -6.496 8.781 1.00 91.19 179 ILE A N 1
ATOM 1448 C CA . ILE A 1 179 ? -1.568 -5.156 9.315 1.00 91.19 179 ILE A CA 1
ATOM 1449 C C . ILE A 1 179 ? -0.659 -4.398 8.357 1.00 91.19 179 ILE A C 1
ATOM 1451 O O . ILE A 1 179 ? 0.325 -4.948 7.855 1.00 91.19 179 ILE A O 1
ATOM 1455 N N . VAL A 1 180 ? -0.974 -3.131 8.110 1.00 91.75 180 VAL A N 1
ATOM 1456 C CA . VAL A 1 180 ? -0.139 -2.241 7.309 1.00 91.75 180 VAL A CA 1
ATOM 1457 C C . VAL A 1 180 ? -0.039 -0.864 7.937 1.00 91.75 180 VAL A C 1
ATOM 1459 O O . VAL A 1 180 ? -1.030 -0.280 8.372 1.00 91.75 180 VAL A O 1
ATOM 1462 N N . SER A 1 181 ? 1.179 -0.336 7.940 1.00 93.38 181 SER A N 1
ATOM 1463 C CA . SER A 1 181 ? 1.454 1.046 8.307 1.00 93.38 181 SER A CA 1
ATOM 1464 C C . SER A 1 181 ? 1.200 1.943 7.096 1.00 93.38 181 SER A C 1
ATOM 1466 O O . SER A 1 181 ? 1.941 1.890 6.110 1.00 93.38 181 SER A O 1
ATOM 1468 N N . ILE A 1 182 ? 0.145 2.759 7.151 1.00 95.12 182 ILE A N 1
ATOM 1469 C CA . ILE A 1 182 ? -0.097 3.804 6.148 1.00 95.12 182 ILE A CA 1
ATOM 1470 C C . ILE A 1 182 ? 0.979 4.888 6.259 1.00 95.12 182 ILE A C 1
ATOM 1472 O O . ILE A 1 182 ? 1.401 5.422 5.235 1.00 95.12 182 ILE A O 1
ATOM 1476 N N . GLU A 1 183 ? 1.480 5.148 7.470 1.00 93.94 183 GLU A N 1
ATOM 1477 C CA . GLU A 1 183 ? 2.570 6.101 7.697 1.00 93.94 183 GLU A CA 1
ATOM 1478 C C . GLU A 1 183 ? 3.845 5.692 6.952 1.00 93.94 183 GLU A C 1
ATOM 1480 O O . GLU A 1 183 ? 4.405 6.485 6.205 1.00 93.94 183 GLU A O 1
ATOM 1485 N N . SER A 1 184 ? 4.253 4.424 7.030 1.00 93.50 184 SER A N 1
ATOM 1486 C CA . SER A 1 184 ? 5.456 3.951 6.328 1.00 93.50 184 SER A CA 1
ATOM 1487 C C . SER A 1 184 ? 5.314 4.043 4.804 1.00 93.50 184 SER A C 1
ATOM 1489 O O . SER A 1 184 ? 6.268 4.372 4.100 1.00 93.50 184 SER A O 1
ATOM 1491 N N . ILE A 1 185 ? 4.110 3.807 4.271 1.00 95.38 185 ILE A N 1
ATOM 1492 C CA . ILE A 1 185 ? 3.820 4.010 2.843 1.00 95.38 185 ILE A CA 1
ATOM 1493 C C . ILE A 1 185 ? 3.927 5.501 2.481 1.00 95.38 185 ILE A C 1
ATOM 1495 O O . ILE A 1 185 ? 4.460 5.850 1.423 1.00 95.38 185 ILE A O 1
ATOM 14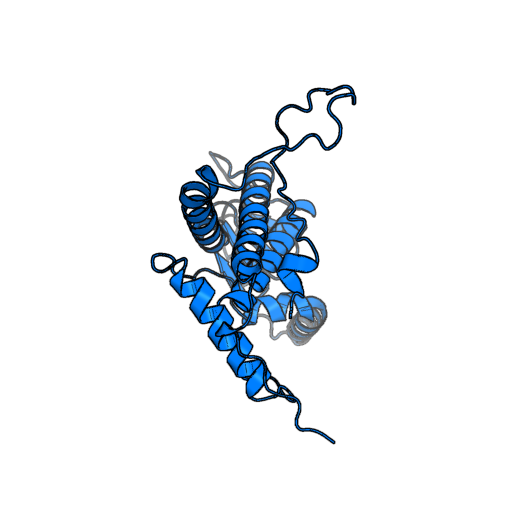99 N N . TYR A 1 186 ? 3.425 6.377 3.351 1.00 95.56 186 TYR A N 1
ATOM 1500 C CA . TYR A 1 186 ? 3.469 7.823 3.168 1.00 95.56 186 TYR A CA 1
ATOM 1501 C C . TYR A 1 186 ? 4.900 8.371 3.186 1.00 95.56 186 TYR A C 1
ATOM 1503 O O . TYR A 1 186 ? 5.258 9.162 2.313 1.00 95.56 186 TYR A O 1
ATOM 1511 N N . GLU A 1 187 ? 5.744 7.905 4.106 1.00 94.62 187 GLU A N 1
ATOM 1512 C CA . GLU A 1 187 ? 7.158 8.284 4.197 1.00 94.62 187 GLU A CA 1
ATOM 1513 C C . GLU A 1 187 ? 7.923 7.959 2.909 1.00 94.62 187 GLU A C 1
ATOM 1515 O O . GLU A 1 187 ? 8.641 8.812 2.378 1.00 94.62 187 GLU A O 1
ATOM 1520 N N . VAL A 1 188 ? 7.714 6.761 2.349 1.00 94.50 188 VAL A N 1
ATOM 1521 C CA . VAL A 1 188 ? 8.320 6.377 1.066 1.00 94.50 188 VAL A CA 1
ATOM 1522 C C . VAL A 1 188 ? 7.828 7.283 -0.064 1.00 94.50 188 VAL A C 1
ATOM 1524 O O . VAL A 1 188 ? 8.628 7.752 -0.876 1.00 94.50 188 VAL A O 1
ATOM 1527 N N . ALA A 1 189 ? 6.527 7.580 -0.110 1.00 95.19 189 ALA A N 1
ATOM 1528 C CA . ALA A 1 189 ? 5.967 8.480 -1.115 1.00 95.19 189 ALA A CA 1
ATOM 1529 C C . ALA A 1 189 ? 6.549 9.903 -1.011 1.00 95.19 189 ALA A C 1
ATOM 1531 O O . ALA A 1 189 ? 6.906 10.496 -2.031 1.00 95.19 189 ALA A O 1
ATOM 1532 N N . LEU A 1 190 ? 6.713 10.433 0.205 1.00 94.75 190 LEU A N 1
ATOM 1533 C CA . LEU A 1 190 ? 7.362 11.724 0.442 1.00 94.75 190 LEU A CA 1
ATOM 1534 C C . LEU A 1 190 ? 8.829 11.722 0.005 1.00 94.75 190 LEU A C 1
ATOM 1536 O O . LEU A 1 190 ? 9.284 12.704 -0.579 1.00 94.75 190 LEU A O 1
ATOM 1540 N N . ALA A 1 191 ? 9.571 10.647 0.271 1.00 93.44 191 ALA A N 1
ATOM 1541 C CA . ALA A 1 191 ? 10.965 10.532 -0.144 1.00 93.44 191 ALA A CA 1
ATOM 1542 C C . ALA A 1 191 ? 11.103 10.554 -1.678 1.00 93.44 191 ALA A C 1
ATOM 1544 O O . ALA A 1 191 ? 11.925 11.303 -2.210 1.00 93.44 191 ALA A O 1
ATOM 1545 N N . ILE A 1 192 ? 10.241 9.814 -2.386 1.00 92.44 192 ILE A N 1
ATOM 1546 C CA . ILE A 1 192 ? 10.166 9.819 -3.855 1.00 92.44 192 ILE A CA 1
ATOM 1547 C C . ILE A 1 192 ? 9.859 11.227 -4.374 1.00 92.44 192 ILE A C 1
ATOM 1549 O O . ILE A 1 192 ? 10.545 11.726 -5.268 1.00 92.44 192 ILE A O 1
ATOM 1553 N N . ASP A 1 193 ? 8.824 11.870 -3.824 1.00 91.88 193 ASP A N 1
ATOM 1554 C CA . ASP A 1 193 ? 8.384 13.193 -4.266 1.00 91.88 193 ASP A CA 1
ATOM 1555 C C . ASP A 1 193 ? 9.460 14.261 -4.036 1.00 91.88 193 ASP A C 1
ATOM 1557 O O . ASP A 1 193 ? 9.714 15.057 -4.936 1.00 91.88 193 ASP A O 1
ATOM 1561 N N . ARG A 1 194 ? 10.151 14.246 -2.887 1.00 90.62 194 ARG A N 1
ATOM 1562 C CA . ARG A 1 194 ? 11.276 15.156 -2.605 1.00 90.62 194 ARG A CA 1
ATOM 1563 C C . ARG A 1 194 ? 12.410 14.963 -3.606 1.00 90.62 194 ARG A C 1
ATOM 1565 O O . ARG A 1 194 ? 12.788 15.921 -4.275 1.00 90.62 194 ARG A O 1
ATOM 1572 N N . LYS A 1 195 ? 12.880 13.723 -3.779 1.00 87.31 195 LYS A N 1
ATOM 1573 C CA . LYS A 1 195 ? 13.981 13.405 -4.698 1.00 87.31 195 LYS A CA 1
ATOM 1574 C C . LYS A 1 195 ? 13.669 13.857 -6.123 1.00 87.31 195 LYS A C 1
ATOM 1576 O O . LYS A 1 195 ? 14.476 14.532 -6.760 1.00 87.31 195 LYS A O 1
ATOM 1581 N N . LEU A 1 196 ? 12.468 13.554 -6.613 1.00 83.50 196 LEU A N 1
ATOM 1582 C CA . LEU A 1 196 ? 12.081 13.951 -7.961 1.00 83.50 196 LEU A CA 1
ATOM 1583 C C . LEU A 1 196 ? 11.750 15.432 -8.085 1.00 83.50 196 LEU A C 1
ATOM 1585 O O . LEU A 1 196 ? 11.934 15.955 -9.173 1.00 83.50 196 LEU A O 1
ATOM 1589 N N . LYS A 1 197 ? 11.298 16.136 -7.043 1.00 76.50 197 LYS A N 1
ATOM 1590 C CA . LYS A 1 197 ? 11.132 17.600 -7.085 1.00 76.50 197 LYS A CA 1
ATOM 1591 C C . LYS A 1 197 ? 12.471 18.325 -7.149 1.00 76.50 197 LYS A C 1
ATOM 1593 O O . LYS A 1 197 ? 12.598 19.249 -7.956 1.00 76.50 197 LYS A O 1
ATOM 1598 N N . ASP A 1 198 ? 13.460 17.861 -6.393 1.00 68.88 198 ASP A N 1
ATOM 1599 C CA . ASP A 1 198 ? 14.824 18.398 -6.421 1.00 68.88 198 ASP A CA 1
ATOM 1600 C C . ASP A 1 198 ? 15.460 18.233 -7.815 1.00 68.88 198 ASP A C 1
ATOM 1602 O O . ASP A 1 198 ? 16.169 19.117 -8.303 1.00 68.88 198 ASP A O 1
ATOM 1606 N N . GLU A 1 199 ? 15.125 17.148 -8.521 1.00 64.62 199 GLU A N 1
ATOM 1607 C CA . GLU A 1 199 ? 15.542 16.905 -9.907 1.00 64.62 199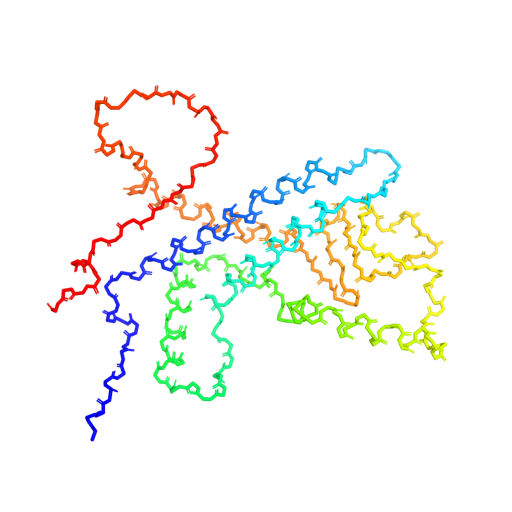 GLU A CA 1
ATOM 1608 C C . GLU A 1 199 ? 14.640 17.601 -10.961 1.00 64.62 199 GLU A C 1
ATOM 1610 O O . GLU A 1 199 ? 15.134 18.104 -11.980 1.00 64.62 199 GLU A O 1
ATOM 1615 N N . LYS A 1 200 ? 13.316 17.683 -10.730 1.00 52.69 200 LYS A N 1
ATOM 1616 C CA . LYS A 1 200 ? 12.295 18.248 -11.647 1.00 52.69 200 LYS A CA 1
ATOM 1617 C C . LYS A 1 200 ? 12.272 19.764 -11.701 1.00 52.69 200 LYS A C 1
ATOM 1619 O O . LYS A 1 200 ? 11.832 20.290 -12.731 1.00 52.69 200 LYS A O 1
ATOM 1624 N N . LEU A 1 201 ? 12.771 20.467 -10.681 1.00 44.88 201 LEU A N 1
ATOM 1625 C CA . LEU A 1 201 ? 12.924 21.929 -10.705 1.00 44.88 201 LEU A CA 1
ATOM 1626 C C . LEU A 1 201 ? 13.824 22.416 -11.857 1.00 44.88 201 LEU A C 1
ATOM 1628 O O . LEU A 1 201 ? 13.819 23.602 -12.176 1.00 44.88 201 LEU A O 1
ATOM 1632 N N . LYS A 1 202 ? 14.523 21.508 -12.556 1.00 43.97 202 LYS A N 1
ATOM 1633 C CA . LYS A 1 202 ? 15.286 21.821 -13.771 1.00 43.97 202 LYS A CA 1
ATOM 1634 C C . LYS A 1 202 ? 14.613 21.456 -15.102 1.00 43.97 202 LYS A C 1
ATOM 1636 O O . LYS A 1 202 ? 15.146 21.866 -16.128 1.00 43.97 202 LYS A O 1
ATOM 1641 N N . SER A 1 203 ? 13.494 20.713 -15.161 1.00 45.56 203 SER A N 1
ATOM 1642 C CA . SER A 1 203 ? 12.974 20.287 -16.485 1.00 45.56 203 SER A CA 1
ATOM 1643 C C . SER A 1 203 ? 11.465 20.079 -16.704 1.00 45.56 203 SER A C 1
ATOM 1645 O O . SER A 1 203 ? 11.076 20.095 -17.870 1.00 45.56 203 SER A O 1
ATOM 1647 N N . ILE A 1 204 ? 10.594 19.906 -15.694 1.00 43.72 204 ILE A N 1
ATOM 1648 C CA . ILE A 1 204 ? 9.236 19.346 -15.963 1.00 43.72 204 ILE A CA 1
ATOM 1649 C C . ILE A 1 204 ? 8.046 20.227 -15.534 1.00 43.72 204 ILE A C 1
ATOM 1651 O O . ILE A 1 204 ? 6.935 20.025 -16.017 1.00 43.72 204 ILE A O 1
ATOM 1655 N N . GLN A 1 205 ? 8.230 21.290 -14.750 1.00 41.50 205 GLN A N 1
ATOM 1656 C CA . GLN A 1 205 ? 7.107 22.163 -14.351 1.00 41.50 205 GLN A CA 1
ATOM 1657 C C . GLN A 1 205 ? 6.825 23.326 -15.322 1.00 41.50 205 GLN A C 1
ATOM 1659 O O . GLN A 1 205 ? 6.611 24.460 -14.904 1.00 41.50 205 GLN A O 1
ATOM 1664 N N . GLN A 1 206 ? 6.789 23.074 -16.633 1.00 43.00 206 GLN A N 1
ATOM 1665 C CA . GLN A 1 206 ? 6.250 24.062 -17.574 1.00 43.00 206 GLN A CA 1
ATOM 1666 C C . GLN A 1 206 ? 4.766 23.779 -17.829 1.00 43.00 206 GLN A C 1
ATOM 1668 O O . GLN A 1 206 ? 4.426 22.936 -18.657 1.00 43.00 206 GLN A O 1
ATOM 1673 N N . LYS A 1 207 ? 3.873 24.533 -17.169 1.00 47.22 207 LYS A N 1
ATOM 1674 C CA . LYS A 1 207 ? 2.514 24.755 -17.693 1.00 47.22 207 LYS A CA 1
ATOM 1675 C C . LYS A 1 207 ? 2.673 25.389 -19.079 1.00 47.22 207 LYS A C 1
ATOM 1677 O O . LYS A 1 207 ? 2.976 26.574 -19.184 1.00 47.22 207 LYS A O 1
ATOM 1682 N N . ARG A 1 208 ? 2.529 24.607 -20.150 1.00 46.47 208 ARG A N 1
ATOM 1683 C CA . ARG A 1 208 ? 2.516 25.138 -21.518 1.00 46.47 208 ARG A CA 1
ATOM 1684 C C . ARG A 1 208 ? 1.070 25.363 -21.936 1.00 46.47 208 ARG A C 1
ATOM 1686 O O . ARG A 1 208 ? 0.333 24.406 -22.156 1.00 46.47 208 ARG A O 1
ATOM 1693 N N . LEU A 1 209 ? 0.673 26.630 -22.052 1.00 41.44 209 LEU A N 1
ATOM 1694 C CA . LEU A 1 209 ? -0.516 26.999 -22.816 1.00 41.44 209 LEU A CA 1
ATOM 1695 C C . LEU A 1 209 ? -0.280 26.570 -24.267 1.00 41.44 209 LEU A C 1
ATOM 1697 O O . LEU A 1 209 ? 0.578 27.122 -24.950 1.00 41.44 209 LEU A O 1
ATOM 1701 N N . LEU A 1 210 ? -1.034 25.573 -24.730 1.00 49.03 210 LEU A N 1
ATOM 1702 C CA . LEU A 1 210 ? -0.982 25.106 -26.120 1.00 49.03 210 LEU A CA 1
ATOM 1703 C C . LEU A 1 210 ? -1.589 26.128 -27.101 1.00 49.03 210 LEU A C 1
ATOM 1705 O O . LEU A 1 210 ? -1.449 25.973 -28.309 1.00 49.03 210 LEU A O 1
ATOM 1709 N N . ASN A 1 211 ? -2.227 27.189 -26.590 1.00 45.28 211 ASN A N 1
ATOM 1710 C CA . ASN A 1 211 ? -2.724 28.316 -27.370 1.00 45.28 211 ASN A CA 1
ATOM 1711 C C . ASN A 1 211 ? -2.666 29.617 -26.536 1.00 45.28 211 ASN A C 1
ATOM 1713 O O . ASN A 1 211 ? -3.429 29.734 -25.575 1.00 45.28 211 ASN A O 1
ATOM 1717 N N . PRO A 1 212 ? -1.810 30.602 -26.871 1.00 51.38 212 PRO A N 1
ATOM 1718 C CA . PRO A 1 212 ? -1.700 31.863 -26.128 1.00 51.38 212 PRO A CA 1
ATOM 1719 C C . PRO A 1 212 ? -2.949 32.761 -26.220 1.00 51.38 212 PRO A C 1
ATOM 1721 O O . PRO A 1 212 ? -3.044 33.728 -25.474 1.00 51.38 212 PRO A O 1
ATOM 1724 N N . ASN A 1 213 ? -3.917 32.436 -27.088 1.00 51.75 213 ASN A N 1
ATOM 1725 C CA . ASN A 1 213 ? -5.141 33.221 -27.289 1.00 51.75 213 ASN A CA 1
ATOM 1726 C C . ASN A 1 213 ? -6.371 32.670 -26.539 1.00 51.75 213 ASN A C 1
ATOM 1728 O O . ASN A 1 213 ? -7.477 33.175 -26.726 1.00 51.75 213 ASN A O 1
ATOM 1732 N N . ALA A 1 214 ? -6.221 31.625 -25.717 1.00 47.53 214 ALA A N 1
ATOM 1733 C CA . ALA A 1 214 ? -7.315 31.111 -24.893 1.00 47.53 214 ALA A CA 1
ATOM 1734 C C . ALA A 1 214 ? -7.391 31.886 -23.559 1.00 47.53 214 ALA A C 1
ATOM 1736 O O . ALA A 1 214 ? -6.364 32.023 -22.891 1.00 47.53 214 ALA A O 1
ATOM 1737 N N . PRO A 1 215 ? -8.569 32.387 -23.134 1.00 43.16 215 PRO A N 1
ATOM 1738 C CA . PRO A 1 215 ? -8.686 33.156 -21.900 1.00 43.16 215 PRO A CA 1
ATOM 1739 C C . PRO A 1 215 ? -8.340 32.288 -20.684 1.00 43.16 215 PRO A C 1
ATOM 1741 O O . PRO A 1 215 ? -8.996 31.285 -20.399 1.00 43.16 215 PRO A O 1
ATOM 1744 N N . THR A 1 216 ? -7.306 32.688 -19.947 1.00 46.72 216 THR A N 1
ATOM 1745 C CA . THR A 1 216 ? -6.899 32.065 -18.686 1.00 46.72 216 THR A CA 1
ATOM 1746 C C . THR A 1 216 ? -7.881 32.453 -17.585 1.00 46.72 216 THR A C 1
ATOM 1748 O O . THR A 1 216 ? -7.784 33.541 -17.022 1.00 46.72 216 THR A O 1
ATOM 1751 N N . LYS A 1 217 ? -8.830 31.573 -17.249 1.00 42.53 217 LYS A N 1
ATOM 1752 C CA . LYS A 1 217 ? -9.496 31.648 -15.942 1.00 42.53 217 LYS A CA 1
ATOM 1753 C C . LYS A 1 217 ? -8.549 31.068 -14.892 1.00 42.53 217 LYS A C 1
ATOM 1755 O O . LYS A 1 217 ? -8.074 29.944 -15.042 1.00 42.53 217 LYS A O 1
ATOM 1760 N N . SER A 1 218 ? -8.254 31.853 -13.862 1.00 40.94 218 SER A N 1
ATOM 1761 C CA . SER A 1 218 ? -7.498 31.433 -12.685 1.00 40.94 218 SER A CA 1
ATOM 1762 C C . SER A 1 218 ? -8.249 30.310 -11.967 1.00 40.94 218 SER A C 1
ATOM 1764 O O . SER A 1 218 ? -9.291 30.544 -11.361 1.00 40.94 218 SER A O 1
ATOM 1766 N N . MET A 1 219 ? -7.734 29.086 -12.056 1.00 36.06 219 MET A N 1
ATOM 1767 C CA . MET A 1 219 ? -8.035 28.043 -11.077 1.00 36.06 219 MET A CA 1
ATOM 1768 C C . MET A 1 219 ? -6.923 28.101 -10.034 1.00 36.06 219 MET A C 1
ATOM 1770 O O . MET A 1 219 ? -5.795 27.678 -10.299 1.00 36.06 219 MET A O 1
ATOM 1774 N N . GLU A 1 220 ? -7.232 28.724 -8.903 1.00 33.72 220 GLU A N 1
ATOM 1775 C CA . GLU A 1 220 ? -6.407 28.691 -7.699 1.00 33.72 220 GLU A CA 1
ATOM 1776 C C . GLU A 1 220 ? -6.337 27.249 -7.161 1.00 33.72 220 GLU A C 1
ATOM 1778 O O . GLU A 1 220 ? -7.304 26.491 -7.244 1.00 33.72 220 GLU A O 1
ATOM 1783 N N . ASP A 1 221 ? -5.145 26.871 -6.696 1.00 38.72 221 ASP A N 1
ATOM 1784 C CA . ASP A 1 221 ? -4.836 25.758 -5.791 1.00 38.72 221 ASP A CA 1
ATOM 1785 C C . ASP A 1 221 ? -5.521 24.404 -6.026 1.00 38.72 221 ASP A C 1
ATOM 1787 O O . ASP A 1 221 ? -6.067 23.774 -5.124 1.00 38.72 221 ASP A O 1
ATOM 1791 N N . SER A 1 222 ? -5.371 23.870 -7.238 1.00 32.97 222 SER A N 1
ATOM 1792 C CA . SER A 1 222 ? -5.519 22.432 -7.488 1.00 32.97 222 SER A CA 1
ATOM 1793 C C . SER A 1 222 ? -4.166 21.846 -7.884 1.00 32.97 222 SER A C 1
ATOM 1795 O O . SER A 1 222 ? -3.452 22.400 -8.723 1.00 32.97 222 SER A O 1
ATOM 1797 N N . GLY A 1 223 ? -3.778 20.750 -7.222 1.00 35.62 223 GLY A N 1
ATOM 1798 C CA . GLY A 1 223 ? -2.495 20.079 -7.423 1.00 35.62 223 GLY A CA 1
ATOM 1799 C C . GLY A 1 223 ? -2.168 19.900 -8.906 1.00 35.62 223 GLY A C 1
ATOM 1800 O O . GLY A 1 223 ? -3.001 19.454 -9.694 1.00 35.62 223 GLY A O 1
ATOM 1801 N N . CYS A 1 224 ? -0.952 20.283 -9.298 1.00 37.28 224 CYS A N 1
ATOM 1802 C CA . CYS A 1 224 ? -0.473 20.114 -10.665 1.00 37.28 224 CYS A CA 1
ATOM 1803 C C . CYS A 1 224 ? -0.353 18.619 -10.994 1.00 37.28 224 CYS A C 1
ATOM 1805 O O . CYS A 1 224 ? 0.704 18.023 -10.793 1.00 37.28 224 CYS A O 1
ATOM 1807 N N . ALA A 1 225 ? -1.406 18.030 -11.563 1.00 39.00 225 ALA A N 1
ATOM 1808 C CA . ALA A 1 225 ? -1.283 16.799 -12.324 1.00 39.00 225 ALA A CA 1
ATOM 1809 C C . ALA A 1 225 ? -0.435 17.112 -13.564 1.00 39.00 225 ALA A C 1
ATOM 1811 O O . ALA A 1 225 ? -0.892 17.747 -14.518 1.00 39.00 225 ALA A O 1
ATOM 1812 N N . GLY A 1 226 ? 0.842 16.730 -13.525 1.00 46.06 226 GLY A N 1
ATOM 1813 C CA . GLY A 1 226 ? 1.641 16.655 -14.740 1.00 46.06 226 GLY A CA 1
ATOM 1814 C C . GLY A 1 226 ? 1.004 15.638 -15.687 1.00 46.06 226 GLY A C 1
ATOM 1815 O O . GLY A 1 226 ? 0.349 14.699 -15.261 1.00 46.06 226 GLY A O 1
ATOM 1816 N N . GLY A 1 227 ? 1.182 15.797 -16.983 1.00 49.69 227 GLY A N 1
ATOM 1817 C CA . GLY A 1 227 ? 0.935 14.739 -17.954 1.00 49.69 227 GLY A CA 1
ATOM 1818 C C . GLY A 1 227 ? 2.101 14.777 -18.920 1.00 49.69 227 GLY A C 1
ATOM 1819 O O . GLY A 1 227 ? 2.528 15.864 -19.311 1.00 49.69 227 GLY A O 1
ATOM 1820 N N . LEU A 1 228 ? 2.663 13.623 -19.269 1.00 61.22 228 LEU A N 1
ATOM 1821 C CA . LEU A 1 228 ? 3.774 13.566 -20.209 1.00 61.22 228 LEU A CA 1
ATOM 1822 C C . LEU A 1 228 ? 3.255 13.172 -21.594 1.00 61.22 228 LEU A C 1
ATOM 1824 O O . LEU A 1 228 ? 2.794 12.053 -21.796 1.00 61.22 228 LEU A O 1
ATOM 1828 N N . ILE A 1 229 ? 3.372 14.082 -22.562 1.00 61.53 229 ILE A N 1
ATOM 1829 C CA . ILE A 1 229 ? 3.181 13.764 -23.980 1.00 61.53 229 ILE A CA 1
ATOM 1830 C C . ILE A 1 229 ? 4.557 13.449 -24.562 1.00 61.53 229 ILE A C 1
ATOM 1832 O 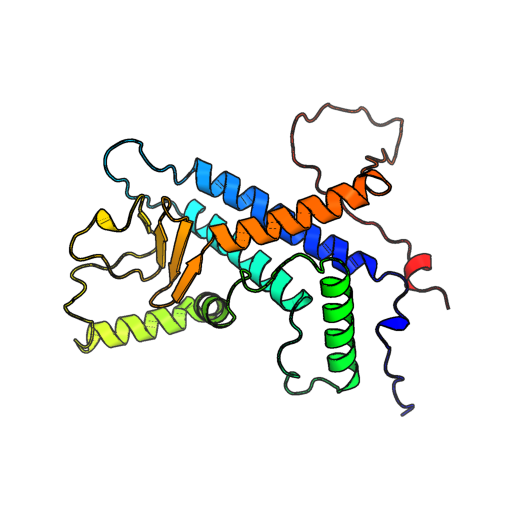O . ILE A 1 229 ? 5.410 14.333 -24.650 1.00 61.53 229 ILE A O 1
ATOM 1836 N N . ILE A 1 230 ? 4.775 12.197 -24.964 1.00 59.16 230 ILE A N 1
ATOM 1837 C CA . ILE A 1 230 ? 6.019 11.768 -25.610 1.00 59.16 230 ILE A CA 1
ATOM 1838 C C . ILE A 1 230 ? 5.777 11.709 -27.125 1.00 59.16 230 ILE A C 1
ATOM 1840 O O . ILE A 1 230 ? 4.979 10.883 -27.575 1.00 59.16 230 ILE A O 1
ATOM 1844 N N . PRO A 1 231 ? 6.439 12.556 -27.936 1.00 62.06 231 PRO A N 1
ATOM 1845 C CA . PRO A 1 231 ? 6.396 12.439 -29.387 1.00 62.06 231 PRO A CA 1
ATOM 1846 C C . PRO A 1 231 ? 6.806 11.037 -29.838 1.00 62.06 231 PRO A C 1
ATOM 1848 O O . PRO A 1 231 ? 7.787 10.483 -29.340 1.00 62.06 231 PRO A O 1
ATOM 1851 N N . ARG A 1 232 ? 6.097 10.482 -30.827 1.00 52.06 232 ARG A N 1
ATOM 1852 C CA . ARG A 1 232 ? 6.391 9.152 -31.385 1.00 52.06 232 ARG A CA 1
ATOM 1853 C C . ARG A 1 232 ? 7.851 9.005 -31.822 1.00 52.06 232 ARG A C 1
ATOM 1855 O O . ARG A 1 232 ? 8.409 7.927 -31.676 1.00 52.06 232 ARG A O 1
ATOM 1862 N N . THR A 1 233 ? 8.474 10.073 -32.307 1.00 55.91 233 THR A N 1
ATOM 1863 C CA . THR A 1 233 ? 9.889 10.091 -32.710 1.00 55.91 233 THR A CA 1
ATOM 1864 C C . THR A 1 233 ? 10.829 9.739 -31.550 1.00 55.91 233 THR A C 1
ATOM 1866 O O . THR A 1 233 ? 11.725 8.912 -31.683 1.00 55.91 233 THR A O 1
ATOM 1869 N N . LEU A 1 234 ? 10.536 10.215 -30.335 1.00 58.47 234 LEU A N 1
ATOM 1870 C CA . LEU A 1 234 ? 11.303 9.859 -29.133 1.00 58.47 234 LEU A CA 1
ATOM 1871 C C . LEU A 1 234 ? 11.072 8.411 -28.657 1.00 58.47 234 LEU A C 1
ATOM 1873 O O . LEU A 1 234 ? 11.839 7.917 -27.829 1.00 58.47 234 LEU A O 1
ATOM 1877 N N . LEU A 1 235 ? 10.033 7.735 -29.163 1.00 57.25 235 LEU A N 1
ATOM 1878 C CA . LEU A 1 235 ? 9.688 6.345 -28.836 1.00 57.25 235 LEU A CA 1
ATOM 1879 C C . LEU A 1 235 ? 10.128 5.340 -29.909 1.00 57.25 235 LEU A C 1
ATOM 1881 O O . LEU A 1 235 ? 10.422 4.196 -29.574 1.00 57.25 235 LEU A O 1
ATOM 1885 N N . CYS A 1 236 ? 10.116 5.736 -31.183 1.00 52.56 236 CYS A N 1
ATOM 1886 C CA . CYS A 1 236 ? 10.109 4.806 -32.314 1.00 52.56 236 CYS A CA 1
ATOM 1887 C C . CYS A 1 236 ? 11.153 5.088 -33.397 1.00 52.56 236 CYS A C 1
ATOM 1889 O O . CYS A 1 236 ? 11.128 4.381 -34.403 1.00 52.56 236 CYS A O 1
ATOM 1891 N N . ASP A 1 237 ? 12.031 6.084 -33.255 1.00 45.06 237 ASP A N 1
ATOM 1892 C CA . ASP A 1 237 ? 13.044 6.302 -34.291 1.00 45.06 237 ASP A CA 1
ATOM 1893 C C . ASP A 1 237 ? 13.996 5.096 -34.342 1.00 45.06 237 ASP A C 1
ATOM 1895 O O . ASP A 1 237 ? 14.617 4.757 -33.327 1.00 45.06 237 ASP A O 1
ATOM 1899 N N . ASN A 1 238 ? 14.048 4.447 -35.511 1.00 45.44 238 ASN A N 1
ATOM 1900 C CA . ASN A 1 238 ? 15.041 3.433 -35.877 1.00 45.44 238 ASN A CA 1
ATOM 1901 C C . ASN A 1 238 ? 16.459 3.985 -35.712 1.00 45.44 238 ASN A C 1
ATOM 1903 O O . ASN A 1 238 ? 16.686 5.143 -36.130 1.00 45.44 238 ASN A O 1
#

Secondary structure (DSSP, 8-state):
----PPPPGGG-TTTTHHHHHHHHHHHHHHHHHHHHHHHSPPPSSS--EE--HHHHHHHHHHHHHHHHHHHHH---SPPTT--HHHHHHHHHHHHHHHHH-TT--GGGS--HHHHHHHHTHHHHHHHHHHHHHHT-S-TT-S-EEEEEEES-GGGSSSPPEEEEEEETTTTEEEETTEEEEHHHHHHHHHHHHHHHHHHHTTTT-----S-TTS------S----------HHHHH--